Protein AF-A0A372JNB6-F1 (afdb_monomer_lite)

Radius of gyration: 33.89 Å; chains: 1; bounding box: 34×55×111 Å

pLDDT: mean 79.61, std 21.57, range [34.72, 97.69]

InterPro domains:
  IPR026467 Ser/Gly rich, Cys interspersed, C-terminal domain [TIGR04222] (2-100)

Structure (mmCIF, N/CA/C/O backbone):
data_AF-A0A372JNB6-F1
#
_entry.id   AF-A0A372JNB6-F1
#
loop_
_atom_site.group_PDB
_atom_site.id
_atom_site.type_symbol
_atom_site.label_atom_id
_atom_site.label_al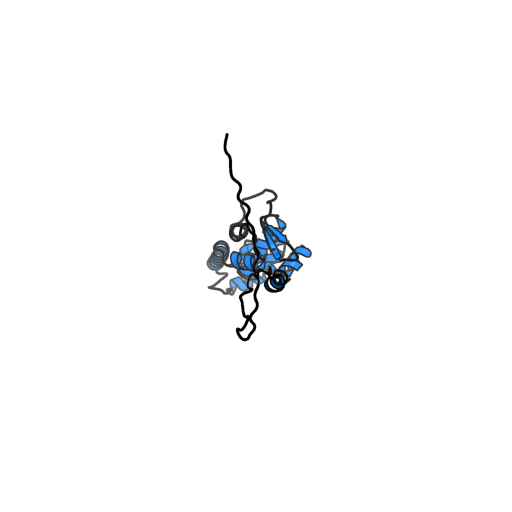t_id
_atom_site.label_comp_id
_atom_site.label_asym_id
_atom_site.label_entity_id
_atom_site.label_seq_id
_atom_site.pdbx_PDB_ins_code
_atom_site.Cartn_x
_atom_site.Cartn_y
_atom_site.Cartn_z
_atom_site.occupancy
_atom_site.B_iso_or_equiv
_atom_site.auth_seq_id
_atom_site.auth_comp_id
_atom_site.auth_asym_id
_atom_site.auth_atom_id
_atom_site.pdbx_PDB_model_num
ATOM 1 N N . MET A 1 1 ? 0.006 -2.451 17.281 1.00 82.31 1 MET A N 1
ATOM 2 C CA . MET A 1 1 ? -0.440 -2.147 15.912 1.00 82.31 1 MET A CA 1
ATOM 3 C C . MET A 1 1 ? 0.676 -2.573 15.013 1.00 82.31 1 MET A C 1
ATOM 5 O O . MET A 1 1 ? 1.814 -2.210 15.292 1.00 82.31 1 MET A O 1
ATOM 9 N N . ASP A 1 2 ? 0.352 -3.366 14.012 1.00 91.81 2 ASP A N 1
ATOM 10 C CA . ASP A 1 2 ? 1.326 -3.737 13.000 1.00 91.81 2 ASP A CA 1
ATOM 11 C C . ASP A 1 2 ? 1.555 -2.585 11.998 1.00 91.81 2 ASP A C 1
ATOM 13 O O . ASP A 1 2 ? 0.939 -1.507 12.055 1.00 91.81 2 ASP A O 1
ATOM 17 N N . LEU A 1 3 ? 2.491 -2.806 11.079 1.00 94.88 3 LEU A N 1
ATOM 18 C CA . LEU A 1 3 ? 2.869 -1.839 10.057 1.00 94.88 3 LEU A CA 1
ATOM 19 C C . LEU A 1 3 ? 1.713 -1.504 9.094 1.00 94.88 3 LEU A C 1
ATOM 21 O O . LEU A 1 3 ? 1.539 -0.344 8.708 1.00 94.88 3 LEU A O 1
ATOM 25 N N . TYR A 1 4 ? 0.920 -2.498 8.697 1.00 96.75 4 TYR A N 1
ATOM 26 C CA . TYR A 1 4 ? -0.137 -2.345 7.699 1.00 96.75 4 TYR A CA 1
ATOM 27 C C . TYR A 1 4 ? -1.400 -1.715 8.295 1.00 96.75 4 TYR A C 1
ATOM 29 O O . TYR A 1 4 ? -2.021 -0.865 7.658 1.00 96.75 4 TYR A O 1
ATOM 37 N N . GLU A 1 5 ? -1.733 -2.014 9.545 1.00 96.44 5 GLU A N 1
ATOM 38 C CA . GLU A 1 5 ? -2.728 -1.309 10.349 1.00 96.44 5 GLU A CA 1
ATOM 39 C C . GLU A 1 5 ? -2.366 0.175 10.490 1.00 96.44 5 GLU A C 1
ATOM 41 O O . GLU A 1 5 ? -3.215 1.052 10.309 1.00 96.44 5 GLU A O 1
ATOM 46 N N . THR A 1 6 ? -1.090 0.471 10.760 1.00 96.50 6 THR A N 1
ATOM 47 C CA . THR A 1 6 ? -0.563 1.844 10.839 1.00 96.50 6 THR A CA 1
ATOM 48 C C . THR A 1 6 ? -0.744 2.572 9.510 1.00 96.50 6 THR A C 1
ATOM 50 O O . THR A 1 6 ? -1.291 3.679 9.464 1.00 96.50 6 THR A O 1
ATOM 53 N N . ALA A 1 7 ? -0.368 1.922 8.409 1.00 96.88 7 ALA A N 1
ATOM 54 C CA . ALA A 1 7 ? -0.540 2.443 7.060 1.00 96.88 7 ALA A CA 1
ATOM 55 C C . ALA A 1 7 ? -2.021 2.714 6.740 1.00 96.88 7 ALA A C 1
ATOM 57 O O . ALA A 1 7 ? -2.373 3.806 6.277 1.00 96.88 7 ALA A O 1
ATOM 58 N N . TYR A 1 8 ? -2.906 1.764 7.048 1.00 97.56 8 TYR A N 1
ATOM 59 C CA . TYR A 1 8 ? -4.340 1.899 6.807 1.00 97.56 8 TYR A CA 1
ATOM 60 C C . TYR A 1 8 ? -4.934 3.056 7.614 1.00 97.56 8 TYR A C 1
ATOM 62 O O . TYR A 1 8 ? -5.723 3.846 7.093 1.00 97.56 8 TYR A O 1
ATOM 70 N N . LEU A 1 9 ? -4.545 3.209 8.878 1.00 96.25 9 LEU A N 1
ATOM 71 C CA . LEU A 1 9 ? -5.056 4.287 9.719 1.00 96.25 9 LEU A CA 1
ATOM 72 C C . LEU A 1 9 ? -4.620 5.674 9.208 1.00 96.25 9 LEU A C 1
ATOM 74 O O . LEU A 1 9 ? -5.379 6.645 9.309 1.00 96.25 9 LEU A O 1
ATOM 78 N N . CYS A 1 10 ? -3.422 5.771 8.630 1.00 96.00 10 CYS A N 1
ATOM 79 C CA . CYS A 1 10 ? -2.858 7.024 8.134 1.00 96.00 10 CYS A CA 1
ATOM 80 C C . CYS A 1 10 ? -3.362 7.430 6.746 1.00 96.00 10 CYS A C 1
ATOM 82 O O . CYS A 1 10 ? -3.602 8.620 6.529 1.00 96.00 10 CYS A O 1
ATOM 84 N N . GLY A 1 11 ? -3.545 6.479 5.828 1.00 94.00 11 GLY A N 1
ATOM 85 C CA . GLY A 1 11 ? -3.910 6.777 4.438 1.00 94.00 11 GLY A CA 1
ATOM 86 C C . GLY A 1 11 ? -4.757 5.710 3.745 1.00 94.00 11 GLY A C 1
ATOM 87 O O . GLY A 1 11 ? -4.835 5.693 2.520 1.00 94.00 11 GLY A O 1
ATOM 88 N N . GLY A 1 12 ? -5.394 4.822 4.507 1.00 96.38 12 GLY A N 1
ATOM 89 C CA . GLY A 1 12 ? -6.306 3.806 3.993 1.00 96.38 12 GLY A CA 1
ATOM 90 C C . GLY A 1 12 ? -5.623 2.743 3.135 1.00 96.38 12 GLY A C 1
ATOM 91 O O . GLY A 1 12 ? -4.425 2.483 3.240 1.00 96.38 12 GLY A O 1
ATOM 92 N N . ARG A 1 13 ? -6.416 2.129 2.255 1.00 97.12 13 ARG A N 1
ATOM 93 C CA . ARG A 1 13 ? -6.004 1.012 1.390 1.00 97.12 13 ARG A CA 1
ATOM 94 C C . ARG A 1 13 ? -4.809 1.356 0.502 1.00 97.12 13 ARG A C 1
ATOM 96 O O . ARG A 1 13 ? -3.882 0.561 0.383 1.00 97.12 13 ARG A O 1
ATOM 103 N N . ASP A 1 14 ? -4.803 2.557 -0.072 1.00 96.75 14 ASP A N 1
ATOM 104 C CA . ASP A 1 14 ? -3.728 3.002 -0.963 1.00 96.75 14 ASP A CA 1
ATOM 105 C C . ASP A 1 14 ? -2.400 3.194 -0.234 1.00 96.75 14 ASP A C 1
ATOM 107 O O . ASP A 1 14 ? -1.339 3.064 -0.850 1.00 96.75 14 ASP A O 1
ATOM 111 N N . ARG A 1 15 ? -2.442 3.503 1.067 1.00 97.12 15 ARG A N 1
ATOM 112 C CA . ARG A 1 15 ? -1.247 3.604 1.904 1.00 97.12 15 ARG A CA 1
ATOM 113 C C . ARG A 1 15 ? -0.705 2.230 2.279 1.00 97.12 15 ARG A C 1
ATOM 115 O O . ARG A 1 15 ? 0.506 2.051 2.246 1.00 97.12 15 ARG A O 1
ATOM 122 N N . VAL A 1 16 ? -1.578 1.261 2.555 1.00 97.69 16 VAL A N 1
ATOM 123 C CA . VAL A 1 16 ? -1.179 -0.144 2.754 1.00 97.69 16 VAL A CA 1
ATOM 124 C C . VAL A 1 16 ? -0.488 -0.686 1.505 1.00 97.69 16 VAL A C 1
ATOM 126 O O . VAL A 1 16 ? 0.625 -1.198 1.593 1.00 97.69 16 VAL A O 1
ATOM 129 N N . ALA A 1 17 ? -1.102 -0.493 0.334 1.00 97.25 17 ALA A N 1
ATOM 130 C CA . ALA A 1 17 ? -0.529 -0.925 -0.938 1.00 97.25 17 ALA A CA 1
ATOM 131 C C . ALA A 1 17 ? 0.828 -0.261 -1.225 1.00 97.25 17 ALA A C 1
ATOM 133 O O . ALA A 1 17 ? 1.753 -0.932 -1.672 1.00 97.25 17 ALA A O 1
ATOM 134 N N . LEU A 1 18 ? 0.968 1.040 -0.935 1.00 96.94 18 LEU A N 1
ATOM 135 C CA . LEU A 1 18 ? 2.243 1.749 -1.062 1.00 96.94 18 LEU A CA 1
ATOM 136 C C . LEU A 1 18 ? 3.336 1.112 -0.194 1.00 96.94 18 LEU A C 1
ATOM 138 O O . LEU A 1 18 ? 4.415 0.820 -0.700 1.00 96.94 18 LEU A O 1
ATOM 142 N N . VAL A 1 19 ? 3.060 0.888 1.094 1.00 96.81 19 VAL A N 1
ATOM 143 C CA . VAL A 1 19 ? 4.033 0.298 2.026 1.00 96.81 19 VAL A CA 1
ATOM 144 C C . VAL A 1 19 ? 4.448 -1.097 1.566 1.00 96.81 19 VAL A C 1
ATOM 146 O O . VAL A 1 19 ? 5.643 -1.378 1.500 1.00 96.81 19 VAL A O 1
ATOM 149 N N . ALA A 1 20 ? 3.485 -1.935 1.178 1.00 96.06 20 ALA A N 1
ATOM 150 C CA . ALA A 1 20 ? 3.755 -3.288 0.698 1.00 96.06 20 ALA A CA 1
ATOM 151 C C . ALA A 1 20 ? 4.633 -3.290 -0.566 1.00 96.06 20 ALA A C 1
ATOM 153 O O . ALA A 1 20 ? 5.586 -4.060 -0.660 1.00 96.06 20 ALA A O 1
ATOM 154 N N . LEU A 1 21 ? 4.367 -2.390 -1.520 1.00 95.31 21 LEU A N 1
ATOM 155 C CA . LEU A 1 21 ? 5.172 -2.253 -2.738 1.00 95.31 21 LEU A CA 1
ATOM 156 C C . LEU A 1 21 ? 6.589 -1.740 -2.452 1.00 95.31 21 LEU A C 1
ATOM 158 O O . LEU A 1 21 ? 7.547 -2.248 -3.029 1.00 95.31 21 LEU A O 1
ATOM 162 N N . VAL A 1 22 ? 6.737 -0.758 -1.559 1.00 94.81 22 VAL A N 1
ATOM 163 C CA . VAL A 1 22 ? 8.052 -0.230 -1.165 1.00 94.81 22 VAL A CA 1
ATOM 164 C C . VAL A 1 22 ? 8.884 -1.310 -0.476 1.00 94.81 22 VAL A C 1
ATOM 166 O O . VAL A 1 22 ? 10.059 -1.465 -0.804 1.00 94.81 22 VAL A O 1
ATOM 169 N N . ARG A 1 23 ? 8.280 -2.099 0.421 1.00 93.12 23 ARG A N 1
ATOM 170 C CA . ARG A 1 23 ? 8.950 -3.240 1.060 1.00 93.12 23 ARG A CA 1
ATOM 171 C C . ARG A 1 23 ? 9.332 -4.314 0.055 1.00 93.12 23 ARG A C 1
ATOM 173 O O . ARG A 1 23 ? 10.490 -4.709 0.010 1.00 93.12 23 ARG A O 1
ATOM 180 N N . ALA A 1 24 ? 8.404 -4.725 -0.808 1.00 92.38 24 ALA A N 1
ATOM 181 C CA . ALA A 1 24 ? 8.681 -5.717 -1.841 1.00 92.38 24 ALA A CA 1
ATOM 182 C C . ALA A 1 24 ? 9.824 -5.280 -2.777 1.00 92.38 24 ALA A C 1
ATOM 184 O O . ALA A 1 24 ? 10.615 -6.121 -3.201 1.00 92.38 24 ALA A O 1
ATOM 185 N N . ALA A 1 25 ? 9.930 -3.983 -3.086 1.00 91.94 25 ALA A N 1
ATOM 186 C CA . ALA A 1 25 ? 11.032 -3.438 -3.876 1.00 91.94 25 ALA A CA 1
ATOM 187 C C . ALA A 1 25 ? 12.355 -3.414 -3.090 1.00 91.94 25 ALA A C 1
ATOM 189 O O . ALA A 1 25 ? 13.386 -3.817 -3.623 1.00 91.94 25 ALA A O 1
ATOM 190 N N . GLY A 1 26 ? 12.330 -2.985 -1.824 1.00 89.94 26 GLY A N 1
ATOM 191 C CA . GLY A 1 26 ? 13.512 -2.961 -0.955 1.00 89.94 26 GLY A CA 1
ATOM 192 C C . GLY A 1 26 ? 14.071 -4.352 -0.640 1.00 89.94 26 GLY A C 1
ATOM 193 O O . GLY A 1 26 ? 15.280 -4.520 -0.534 1.00 89.94 26 GLY A O 1
ATOM 194 N N . GLU A 1 27 ? 13.201 -5.358 -0.554 1.00 89.19 27 GLU A N 1
ATOM 195 C CA . GLU A 1 27 ? 13.552 -6.764 -0.305 1.00 89.19 27 GLU A CA 1
ATOM 196 C C . GLU A 1 27 ? 13.859 -7.533 -1.612 1.00 89.19 27 GLU A C 1
ATOM 198 O O . GLU A 1 27 ? 14.071 -8.745 -1.601 1.00 89.19 27 GLU A O 1
ATOM 203 N N . GLY A 1 28 ? 13.870 -6.843 -2.762 1.00 89.12 28 GLY A N 1
ATOM 204 C CA . GLY A 1 28 ? 14.208 -7.418 -4.068 1.00 89.12 28 GLY A CA 1
ATOM 205 C C . GLY A 1 28 ? 13.169 -8.394 -4.635 1.00 89.12 28 GLY A C 1
ATOM 206 O O . GLY A 1 28 ? 13.424 -9.044 -5.648 1.00 89.12 28 GLY A O 1
ATOM 207 N N . ARG A 1 29 ? 11.982 -8.497 -4.022 1.00 90.00 29 ARG A N 1
ATOM 208 C CA . ARG A 1 29 ? 10.886 -9.360 -4.500 1.00 90.00 29 ARG A CA 1
ATOM 209 C C . ARG A 1 29 ? 10.229 -8.829 -5.768 1.00 90.00 29 ARG A C 1
ATOM 211 O O . ARG A 1 29 ? 9.687 -9.607 -6.550 1.00 90.00 29 ARG A O 1
ATOM 218 N N . ILE A 1 30 ? 10.279 -7.517 -5.980 1.00 92.38 30 ILE A N 1
ATOM 219 C CA . ILE A 1 30 ? 9.888 -6.872 -7.234 1.00 92.38 30 ILE A CA 1
ATOM 220 C C . ILE A 1 30 ? 10.990 -5.929 -7.706 1.00 92.38 30 ILE A C 1
ATOM 222 O O . ILE A 1 30 ? 11.707 -5.335 -6.905 1.00 92.38 30 ILE A O 1
ATOM 226 N N . ALA A 1 31 ? 11.083 -5.749 -9.017 1.00 92.25 31 ALA A N 1
ATOM 227 C CA . ALA A 1 31 ? 11.918 -4.732 -9.638 1.00 92.25 31 ALA A CA 1
ATOM 228 C C . ALA A 1 31 ? 11.032 -3.713 -10.358 1.00 92.25 31 ALA A C 1
ATOM 230 O O . ALA A 1 31 ? 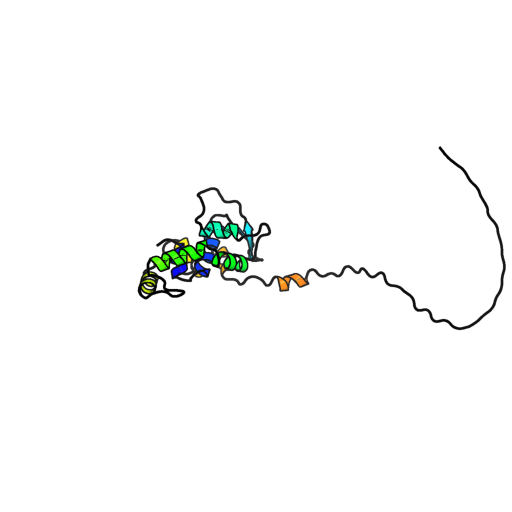10.053 -4.090 -11.003 1.00 92.25 31 ALA A O 1
ATOM 231 N N . ILE A 1 32 ? 11.376 -2.425 -10.264 1.00 93.12 32 ILE A N 1
ATOM 232 C CA . ILE A 1 32 ? 10.633 -1.342 -10.918 1.00 93.12 32 ILE A CA 1
ATOM 233 C C . ILE A 1 32 ? 11.546 -0.636 -11.917 1.00 93.12 32 ILE A C 1
ATOM 235 O O . ILE A 1 32 ? 12.553 -0.033 -11.546 1.00 93.12 32 ILE A O 1
ATOM 239 N N . ALA A 1 33 ? 11.182 -0.692 -13.197 1.00 89.44 33 ALA A N 1
ATOM 240 C CA . ALA A 1 33 ? 11.870 0.027 -14.260 1.00 89.44 33 ALA A CA 1
ATOM 241 C C . ALA A 1 33 ? 11.543 1.534 -14.166 1.00 89.44 33 ALA A C 1
ATOM 243 O O . ALA A 1 33 ? 10.405 1.911 -14.469 1.00 89.44 33 ALA A O 1
ATOM 244 N N . PRO A 1 34 ? 12.504 2.416 -13.818 1.00 83.38 34 PRO A N 1
ATOM 245 C CA . PRO A 1 34 ? 12.199 3.807 -13.465 1.00 83.38 34 PRO A CA 1
ATOM 246 C C . PRO A 1 34 ? 11.569 4.623 -14.594 1.00 83.38 34 PRO A C 1
ATOM 248 O O . PRO A 1 34 ? 10.727 5.463 -14.336 1.00 83.38 34 PRO A O 1
ATOM 251 N N . ALA A 1 35 ? 11.948 4.374 -15.851 1.00 81.88 35 ALA A N 1
ATOM 252 C CA . ALA A 1 35 ? 11.464 5.163 -16.988 1.00 81.88 35 ALA A CA 1
ATOM 253 C C . ALA A 1 35 ? 10.039 4.797 -17.439 1.00 81.88 35 ALA A C 1
ATOM 255 O O . ALA A 1 35 ? 9.385 5.576 -18.121 1.00 81.88 35 ALA A O 1
ATOM 256 N N . ARG A 1 36 ? 9.580 3.580 -17.130 1.00 83.44 36 ARG A N 1
ATOM 257 C CA . ARG A 1 36 ? 8.298 3.040 -17.623 1.00 83.44 36 ARG A CA 1
ATOM 258 C C . ARG A 1 36 ? 7.324 2.693 -16.503 1.00 83.44 36 ARG A C 1
ATOM 260 O O . ARG A 1 36 ? 6.248 2.187 -16.791 1.00 83.44 36 ARG A O 1
ATOM 267 N N . HIS A 1 37 ? 7.753 2.861 -15.252 1.00 89.56 37 HIS A N 1
ATOM 268 C CA . HIS A 1 37 ? 7.064 2.401 -14.043 1.00 89.56 37 HIS A CA 1
ATOM 269 C C . HIS A 1 37 ? 6.607 0.941 -14.142 1.00 89.56 37 HIS A C 1
ATOM 271 O O . HIS A 1 37 ? 5.590 0.542 -13.579 1.00 89.56 37 HIS A O 1
ATOM 277 N N . ARG A 1 38 ? 7.352 0.128 -14.899 1.00 91.25 38 ARG A N 1
ATOM 278 C CA . ARG A 1 38 ? 7.000 -1.269 -15.124 1.00 91.25 38 ARG A CA 1
ATOM 279 C C . ARG A 1 38 ? 7.572 -2.108 -14.002 1.00 91.25 38 ARG A C 1
ATOM 281 O O . ARG A 1 38 ? 8.783 -2.110 -13.795 1.00 91.25 38 ARG A O 1
ATOM 288 N N . VAL A 1 39 ? 6.688 -2.812 -13.318 1.00 92.75 39 VAL A N 1
ATOM 289 C CA . VAL A 1 39 ? 6.999 -3.724 -12.228 1.00 92.75 39 VAL A CA 1
ATOM 290 C C . VAL A 1 39 ? 7.123 -5.137 -12.782 1.00 92.75 39 VAL A C 1
ATOM 292 O O . VAL A 1 39 ? 6.259 -5.586 -13.538 1.00 92.75 39 VAL A O 1
ATOM 295 N N . THR A 1 40 ? 8.186 -5.837 -12.409 1.00 93.19 40 THR A N 1
ATOM 296 C CA . THR A 1 40 ? 8.417 -7.253 -12.723 1.00 93.19 40 THR A CA 1
ATOM 297 C C . THR A 1 40 ? 8.763 -8.021 -11.457 1.00 93.19 40 THR A C 1
ATOM 299 O O . THR A 1 40 ? 9.230 -7.429 -10.482 1.00 93.19 40 THR A O 1
ATOM 302 N N . ALA A 1 41 ? 8.539 -9.337 -11.468 1.00 90.88 41 ALA A N 1
ATOM 303 C CA . ALA A 1 41 ? 8.963 -10.192 -10.368 1.00 90.88 41 ALA A CA 1
ATOM 304 C C . ALA A 1 41 ? 10.492 -10.137 -10.255 1.00 90.88 41 ALA A C 1
ATOM 306 O O . ALA A 1 41 ? 11.198 -10.185 -11.266 1.00 90.88 41 ALA A O 1
ATOM 307 N N . GLY A 1 42 ? 10.986 -9.961 -9.037 1.00 86.00 42 GLY A N 1
ATOM 308 C CA . GLY A 1 42 ? 12.403 -10.055 -8.718 1.00 86.00 42 GLY A CA 1
ATOM 309 C C . GLY A 1 42 ? 12.774 -11.469 -8.280 1.00 86.00 42 GLY A C 1
ATOM 310 O O . GLY A 1 42 ? 11.923 -12.353 -8.177 1.00 86.00 42 GLY A O 1
ATOM 311 N N . SER A 1 43 ? 14.060 -11.683 -8.017 1.00 75.19 43 SER A N 1
ATOM 312 C CA . SER A 1 43 ? 14.530 -12.884 -7.326 1.00 75.19 43 SER A CA 1
ATOM 313 C C . SER A 1 43 ? 14.663 -12.543 -5.843 1.00 75.19 43 SER A C 1
ATOM 315 O O . SER A 1 43 ? 15.537 -11.743 -5.505 1.00 75.19 43 SER A O 1
ATOM 317 N N . PRO A 1 44 ? 13.800 -13.079 -4.960 1.00 67.50 44 PRO A N 1
ATOM 318 C CA . PRO A 1 44 ? 13.893 -12.786 -3.537 1.00 67.50 44 PRO A CA 1
ATOM 319 C C . PRO A 1 44 ? 15.263 -13.229 -3.014 1.00 67.50 44 PRO A C 1
ATOM 321 O O . PRO A 1 44 ? 15.714 -14.332 -3.317 1.00 67.50 44 PRO A O 1
ATOM 324 N N . ALA A 1 45 ? 15.908 -12.399 -2.195 1.00 58.88 45 ALA A N 1
ATOM 325 C CA . ALA A 1 45 ? 17.247 -12.657 -1.654 1.00 58.88 45 ALA A CA 1
ATOM 326 C C . ALA A 1 45 ? 17.308 -13.783 -0.588 1.00 58.88 45 ALA A C 1
ATOM 328 O O . ALA A 1 45 ? 18.304 -13.903 0.115 1.00 58.88 45 ALA A O 1
ATOM 329 N N . SER A 1 46 ? 16.289 -14.651 -0.517 1.00 54.94 46 SER A N 1
ATOM 330 C CA . SER A 1 46 ? 16.013 -15.633 0.546 1.00 54.94 46 SER A CA 1
ATOM 331 C C . SER A 1 46 ? 15.438 -15.026 1.838 1.00 54.94 46 SER A C 1
ATOM 333 O O . SER A 1 46 ? 15.896 -13.988 2.307 1.00 54.94 46 SER A O 1
ATOM 335 N N . GLY A 1 47 ? 14.435 -15.696 2.428 1.00 58.03 47 GLY A N 1
ATOM 336 C CA . GLY A 1 47 ? 13.958 -15.436 3.796 1.00 58.03 47 GLY A CA 1
ATOM 337 C C . GLY A 1 47 ? 12.440 -15.259 3.973 1.00 58.03 47 GLY A C 1
ATOM 338 O O . GLY A 1 47 ? 11.823 -14.519 3.214 1.00 58.03 47 GLY A O 1
ATOM 339 N N . ALA A 1 48 ? 11.925 -15.930 5.022 1.00 59.03 48 ALA A N 1
ATOM 340 C CA . ALA A 1 48 ? 10.604 -15.889 5.682 1.00 59.03 48 ALA A CA 1
ATOM 341 C C . ALA A 1 48 ? 9.332 -15.893 4.806 1.00 59.03 48 ALA A C 1
ATOM 343 O O . ALA A 1 48 ? 9.266 -15.302 3.732 1.00 59.03 48 ALA A O 1
ATOM 344 N N . ALA A 1 49 ? 8.275 -16.555 5.294 1.00 64.50 49 ALA A N 1
ATOM 345 C CA . ALA A 1 49 ? 6.967 -16.483 4.651 1.00 64.50 49 ALA A CA 1
ATOM 346 C C . ALA A 1 49 ? 6.513 -15.010 4.599 1.00 64.50 49 ALA A C 1
ATOM 348 O O . ALA A 1 49 ? 6.519 -14.353 5.645 1.00 64.50 49 ALA A O 1
ATOM 349 N N . PRO A 1 50 ? 6.169 -14.474 3.414 1.00 76.62 50 PRO A N 1
ATOM 350 C CA . PRO A 1 50 ? 5.749 -13.088 3.296 1.00 76.62 50 PRO A CA 1
ATOM 351 C C . PRO A 1 50 ? 4.466 -12.861 4.097 1.00 76.62 50 PRO A C 1
ATOM 353 O O . PRO A 1 50 ? 3.585 -13.724 4.128 1.00 76.62 50 PRO A O 1
ATOM 356 N N . ASP A 1 51 ? 4.354 -11.682 4.709 1.00 88.94 51 ASP A N 1
ATOM 357 C CA . ASP A 1 51 ? 3.091 -11.212 5.278 1.00 88.94 51 ASP A CA 1
ATOM 358 C C . ASP A 1 51 ? 1.966 -11.327 4.223 1.00 88.94 51 ASP A C 1
ATOM 360 O O . ASP A 1 51 ? 2.237 -11.114 3.033 1.00 88.94 51 ASP A O 1
ATOM 364 N N . PRO A 1 52 ? 0.711 -11.645 4.596 1.00 92.50 52 PRO A N 1
ATOM 365 C CA . PRO A 1 52 ? -0.386 -11.786 3.637 1.00 92.50 52 PRO A CA 1
ATOM 366 C C . PRO A 1 52 ? -0.542 -10.602 2.670 1.00 92.50 52 PRO A C 1
ATOM 368 O O . PRO A 1 52 ? -0.886 -10.798 1.501 1.00 92.50 52 PRO A O 1
ATOM 371 N N . VAL A 1 53 ? -0.256 -9.373 3.113 1.00 93.62 53 VAL A N 1
ATOM 372 C CA . VAL A 1 53 ? -0.309 -8.178 2.259 1.00 93.62 53 VAL A CA 1
ATOM 373 C C . VAL A 1 53 ? 0.834 -8.174 1.235 1.00 93.62 53 VAL A C 1
ATOM 375 O O . VAL A 1 53 ? 0.627 -7.804 0.079 1.00 93.62 53 VAL A O 1
ATOM 378 N N . GLU A 1 54 ? 2.029 -8.626 1.613 1.00 92.19 54 GLU A N 1
ATOM 379 C CA . GLU A 1 54 ? 3.175 -8.756 0.702 1.00 92.19 54 GLU A CA 1
ATOM 380 C C . GLU A 1 54 ? 2.979 -9.905 -0.289 1.00 92.19 54 GLU A C 1
ATOM 382 O O . GLU A 1 54 ? 3.280 -9.764 -1.475 1.00 92.19 54 GLU A O 1
ATOM 387 N N . ALA A 1 55 ? 2.396 -11.017 0.161 1.00 91.38 55 ALA A N 1
ATOM 388 C CA . ALA A 1 55 ? 1.988 -12.108 -0.716 1.00 91.38 55 ALA A CA 1
ATOM 389 C C . ALA A 1 55 ? 0.975 -11.624 -1.769 1.00 91.38 55 ALA A C 1
ATOM 391 O O . ALA A 1 55 ? 1.079 -11.983 -2.945 1.00 91.38 55 ALA A O 1
ATOM 392 N N . ALA A 1 56 ? 0.049 -10.736 -1.385 1.00 93.94 56 ALA A N 1
ATOM 393 C CA . ALA A 1 56 ? -0.909 -10.134 -2.309 1.00 93.94 56 ALA A CA 1
ATOM 394 C C . ALA A 1 56 ? -0.248 -9.251 -3.386 1.00 93.94 56 ALA A C 1
ATOM 396 O O . ALA A 1 56 ? -0.791 -9.140 -4.486 1.00 93.94 56 ALA A O 1
ATOM 397 N N . VAL A 1 57 ? 0.925 -8.658 -3.123 1.00 93.94 57 VAL A N 1
ATOM 398 C CA . VAL A 1 57 ? 1.702 -7.934 -4.149 1.00 93.94 57 VAL A CA 1
ATOM 399 C C . VAL A 1 57 ? 2.140 -8.883 -5.257 1.00 93.94 57 VAL A C 1
ATOM 401 O O . VAL A 1 57 ? 1.935 -8.590 -6.435 1.00 93.94 57 VAL A O 1
ATOM 404 N N . LEU A 1 58 ? 2.710 -10.028 -4.880 1.00 92.25 58 LEU A N 1
ATOM 405 C CA . LEU A 1 58 ? 3.184 -11.028 -5.834 1.00 92.25 58 LEU A CA 1
ATOM 406 C C . LEU A 1 58 ? 2.019 -11.689 -6.575 1.00 92.25 58 LEU A C 1
ATOM 408 O O . LEU A 1 58 ? 2.086 -11.847 -7.789 1.00 92.25 58 LEU A O 1
ATOM 412 N N . ALA A 1 59 ? 0.923 -11.994 -5.877 1.00 92.56 59 ALA A N 1
ATOM 413 C CA . ALA A 1 59 ? -0.276 -12.565 -6.490 1.00 92.56 59 ALA A CA 1
ATOM 414 C C . ALA A 1 59 ? -0.959 -11.605 -7.485 1.00 92.56 59 ALA A C 1
ATOM 416 O O . ALA A 1 59 ? -1.535 -12.042 -8.479 1.00 92.56 59 ALA A O 1
ATOM 417 N N . ALA A 1 60 ? -0.893 -10.291 -7.245 1.00 92.88 60 ALA A N 1
ATOM 418 C CA . ALA A 1 60 ? -1.471 -9.285 -8.137 1.00 92.88 60 ALA A CA 1
ATOM 419 C C . ALA A 1 60 ? -0.620 -9.007 -9.392 1.00 92.88 60 ALA A C 1
ATOM 421 O O . ALA A 1 60 ? -1.111 -8.353 -10.327 1.00 92.88 60 ALA A O 1
ATOM 422 N N . LEU A 1 61 ? 0.636 -9.469 -9.409 1.00 92.25 61 LEU A N 1
ATOM 423 C CA . LEU A 1 61 ? 1.606 -9.211 -10.464 1.00 92.25 61 LEU A CA 1
ATOM 424 C C . LEU A 1 61 ? 1.489 -10.255 -11.590 1.00 92.25 61 LEU A C 1
ATOM 426 O O . LEU A 1 61 ? 1.788 -11.428 -11.378 1.00 92.25 61 LEU A O 1
ATOM 430 N N . PRO A 1 62 ? 1.109 -9.856 -12.818 1.00 90.62 62 PRO A N 1
ATOM 431 C CA . PRO A 1 62 ? 1.130 -10.760 -13.963 1.00 90.62 62 PRO A CA 1
ATOM 432 C C . PRO A 1 62 ? 2.553 -11.234 -14.271 1.00 90.62 62 PRO A C 1
ATOM 434 O O . PRO A 1 62 ? 3.509 -10.479 -14.089 1.00 90.62 62 PRO A O 1
ATOM 437 N N . ALA A 1 63 ? 2.696 -12.421 -14.870 1.00 85.44 63 ALA A N 1
ATOM 438 C CA . ALA A 1 63 ? 3.992 -12.917 -15.351 1.00 85.44 63 ALA A CA 1
ATOM 439 C C . ALA A 1 63 ? 4.669 -11.943 -16.339 1.00 85.44 63 ALA A C 1
ATOM 441 O O . ALA A 1 63 ? 5.889 -11.808 -16.373 1.00 85.44 63 ALA A O 1
ATOM 442 N N . THR A 1 64 ? 3.871 -11.195 -17.107 1.00 87.81 64 THR A N 1
ATOM 443 C CA . THR A 1 64 ? 4.336 -10.144 -18.022 1.00 87.81 64 THR A CA 1
ATOM 444 C C . THR A 1 64 ? 4.683 -8.826 -17.325 1.00 87.81 64 THR A C 1
ATOM 446 O O . THR A 1 64 ? 5.001 -7.853 -18.006 1.00 87.81 64 THR A O 1
ATOM 449 N N . GLY A 1 65 ? 4.586 -8.731 -16.002 1.00 90.81 65 GLY A N 1
ATOM 450 C CA . GLY A 1 65 ? 4.672 -7.477 -15.259 1.00 90.81 65 GLY A CA 1
ATOM 451 C C . GLY A 1 65 ? 3.433 -6.584 -15.405 1.00 90.81 65 GLY A C 1
ATOM 452 O O . GLY A 1 65 ? 2.521 -6.875 -16.181 1.00 90.81 65 GLY A O 1
ATOM 453 N N . ALA A 1 66 ? 3.413 -5.482 -14.655 1.00 91.94 66 ALA A N 1
ATOM 454 C CA . ALA A 1 66 ? 2.327 -4.496 -14.644 1.00 91.94 66 ALA A CA 1
ATOM 455 C C . ALA A 1 66 ? 2.862 -3.067 -14.473 1.00 91.94 66 ALA A C 1
ATOM 457 O O . ALA A 1 66 ? 4.006 -2.872 -14.063 1.00 91.94 66 ALA A O 1
ATOM 458 N N . LEU A 1 67 ? 2.034 -2.065 -14.773 1.00 93.94 67 LEU A N 1
ATOM 459 C CA . LEU A 1 67 ? 2.315 -0.682 -14.381 1.00 93.94 67 LEU A CA 1
ATOM 460 C C . LEU A 1 67 ? 2.199 -0.517 -12.863 1.00 93.94 67 LEU A C 1
ATOM 462 O O . LEU A 1 67 ? 1.348 -1.145 -12.231 1.00 93.94 67 LEU A O 1
ATOM 466 N N . LEU A 1 68 ? 3.028 0.352 -12.284 1.00 93.25 68 LEU A N 1
ATOM 467 C CA . LEU A 1 68 ? 3.084 0.573 -10.841 1.00 93.25 68 LEU A CA 1
ATOM 468 C C . LEU A 1 68 ? 1.741 1.037 -10.269 1.00 93.25 68 LEU A C 1
ATOM 470 O O . LEU A 1 68 ? 1.258 0.451 -9.299 1.00 93.25 68 LEU A O 1
ATOM 474 N N . GLY A 1 69 ? 1.105 2.043 -10.871 1.00 92.75 69 GLY A N 1
ATOM 475 C CA . GLY A 1 69 ? -0.195 2.526 -10.412 1.00 92.75 69 GLY A CA 1
ATOM 476 C C . GLY A 1 69 ? -1.308 1.492 -10.585 1.00 92.75 69 GLY A C 1
ATOM 477 O O . GLY A 1 69 ? -2.199 1.393 -9.739 1.00 92.75 69 GLY A O 1
ATOM 478 N N . GLU A 1 70 ? -1.258 0.675 -11.639 1.00 93.81 70 GLU A N 1
ATOM 479 C CA . GLU A 1 70 ? -2.193 -0.440 -11.815 1.00 93.81 70 GLU A CA 1
ATOM 480 C C . GLU A 1 70 ? -2.021 -1.501 -10.725 1.00 93.81 70 GLU A C 1
ATOM 482 O O . GLU A 1 70 ? -3.000 -1.885 -10.080 1.00 93.81 70 GLU A O 1
ATOM 487 N N . LEU A 1 71 ? -0.785 -1.938 -10.488 1.00 94.75 71 LEU A N 1
ATOM 488 C CA . LEU A 1 71 ? -0.466 -2.915 -9.457 1.00 94.75 71 LEU A CA 1
ATOM 489 C C . LEU A 1 71 ? -0.875 -2.401 -8.073 1.00 94.75 71 LEU A C 1
ATOM 491 O O . LEU A 1 71 ? -1.539 -3.121 -7.330 1.00 94.75 71 LEU A O 1
ATOM 495 N N . ARG A 1 72 ? -0.586 -1.131 -7.760 1.00 95.94 72 ARG A N 1
ATOM 496 C CA . ARG A 1 72 ? -1.011 -0.475 -6.512 1.00 95.94 72 ARG A CA 1
ATOM 497 C C . ARG A 1 72 ? -2.522 -0.561 -6.311 1.00 95.94 72 ARG A C 1
ATOM 499 O O . ARG A 1 72 ? -2.966 -0.947 -5.232 1.00 95.94 72 ARG A O 1
ATOM 506 N N . ARG A 1 73 ? -3.319 -0.274 -7.348 1.00 96.00 73 ARG A N 1
ATOM 507 C CA . ARG A 1 73 ? -4.789 -0.382 -7.281 1.00 96.00 73 ARG A CA 1
ATOM 508 C C . ARG A 1 73 ? -5.269 -1.819 -7.080 1.00 96.00 73 ARG A C 1
ATOM 510 O O . ARG A 1 73 ? -6.255 -2.020 -6.376 1.00 96.00 73 ARG A O 1
ATOM 517 N N . ARG A 1 74 ? -4.612 -2.806 -7.698 1.00 96.56 74 ARG A N 1
ATOM 518 C CA . ARG A 1 74 ? -4.944 -4.230 -7.511 1.00 96.56 74 ARG A CA 1
ATOM 519 C C . ARG A 1 74 ? -4.667 -4.668 -6.073 1.00 96.56 74 ARG A C 1
ATOM 521 O O . ARG A 1 74 ? -5.556 -5.219 -5.434 1.00 96.56 74 ARG A O 1
ATOM 528 N N . VAL A 1 75 ? -3.493 -4.331 -5.539 1.00 97.06 75 VAL A N 1
ATOM 529 C CA . VAL A 1 75 ? -3.112 -4.639 -4.150 1.00 97.06 75 VAL A CA 1
ATOM 530 C C . VAL A 1 75 ? -4.048 -3.955 -3.154 1.00 97.06 75 VAL A C 1
ATOM 532 O O . VAL A 1 75 ? -4.524 -4.602 -2.232 1.00 97.06 75 VAL A O 1
ATOM 535 N N . ALA A 1 76 ? -4.400 -2.684 -3.365 1.00 97.19 76 ALA A N 1
ATOM 536 C CA . ALA A 1 76 ? -5.329 -1.953 -2.496 1.00 97.19 76 ALA A CA 1
ATOM 537 C C . ALA A 1 76 ? -6.740 -2.579 -2.421 1.00 97.19 76 ALA A C 1
ATOM 539 O O . ALA A 1 76 ? -7.504 -2.276 -1.502 1.00 97.19 76 ALA A O 1
ATOM 540 N N . ARG A 1 77 ? -7.106 -3.427 -3.391 1.00 97.31 77 ARG A N 1
ATOM 541 C CA . ARG A 1 77 ? -8.393 -4.136 -3.464 1.00 97.31 77 ARG A CA 1
ATOM 542 C C . ARG A 1 77 ? -8.304 -5.601 -3.029 1.00 97.31 77 ARG A C 1
ATOM 544 O O . ARG A 1 77 ? -9.310 -6.292 -3.137 1.00 97.31 77 ARG A O 1
ATOM 551 N N . SER A 1 78 ? -7.145 -6.068 -2.571 1.00 97.69 78 SER A N 1
ATOM 552 C CA . SER A 1 78 ? -6.968 -7.458 -2.153 1.00 97.69 78 SER A CA 1
ATOM 553 C C . SER A 1 78 ? -7.686 -7.764 -0.837 1.00 97.69 78 SER A C 1
ATOM 555 O O . SER A 1 78 ? -7.898 -6.878 0.001 1.00 97.69 78 SER A O 1
ATOM 557 N N . ASP A 1 79 ? -8.006 -9.042 -0.635 1.00 97.62 79 ASP A N 1
ATOM 558 C CA . ASP A 1 79 ? -8.615 -9.523 0.607 1.00 97.62 79 ASP A CA 1
ATOM 559 C C . ASP A 1 79 ? -7.692 -9.308 1.811 1.00 97.62 79 ASP A C 1
ATOM 561 O O . ASP A 1 79 ? -8.158 -8.890 2.865 1.00 97.62 79 ASP A O 1
ATOM 565 N N . ALA A 1 80 ? -6.371 -9.431 1.635 1.00 97.19 80 ALA A N 1
ATOM 566 C CA . ALA A 1 80 ? -5.400 -9.131 2.689 1.00 97.19 80 ALA A CA 1
ATOM 567 C C . ALA A 1 80 ? -5.523 -7.681 3.203 1.00 97.19 80 ALA A C 1
ATOM 569 O O . ALA A 1 80 ? -5.491 -7.429 4.406 1.00 97.19 80 ALA A O 1
ATOM 570 N N . VAL A 1 81 ? -5.742 -6.702 2.315 1.00 97.62 81 VAL A N 1
ATOM 571 C CA . VAL A 1 81 ? -5.982 -5.305 2.727 1.00 97.62 81 VAL A CA 1
ATOM 572 C C . VAL A 1 81 ? -7.373 -5.134 3.350 1.00 97.62 81 VAL A C 1
ATOM 574 O O . VAL A 1 81 ? -7.565 -4.302 4.246 1.00 97.62 81 VAL A O 1
ATOM 577 N N . ALA A 1 82 ? -8.363 -5.910 2.903 1.00 97.06 82 ALA A N 1
ATOM 578 C CA . ALA A 1 82 ? -9.669 -5.948 3.552 1.00 97.06 82 ALA A CA 1
ATOM 579 C C . ALA A 1 82 ? -9.566 -6.494 4.988 1.00 97.06 82 ALA A C 1
ATOM 581 O O . ALA A 1 82 ? -10.235 -5.961 5.875 1.00 97.06 82 ALA A O 1
ATOM 582 N N . ASP A 1 83 ? -8.687 -7.460 5.240 1.00 97.19 83 ASP A N 1
ATOM 583 C CA . ASP A 1 83 ? -8.444 -8.048 6.560 1.00 97.19 83 ASP A CA 1
ATOM 584 C C . ASP A 1 83 ? -7.817 -7.063 7.530 1.00 97.19 83 ASP A C 1
ATOM 586 O O . ASP A 1 83 ? -8.309 -6.923 8.649 1.00 97.19 83 ASP A O 1
ATOM 590 N N . VAL A 1 84 ? -6.852 -6.267 7.067 1.00 97.19 84 VAL A N 1
ATOM 591 C CA . VAL A 1 84 ? -6.311 -5.141 7.846 1.00 97.19 84 VAL A CA 1
ATOM 592 C C . VAL A 1 84 ? -7.432 -4.179 8.264 1.00 97.19 84 VAL A C 1
ATOM 594 O O . VAL A 1 84 ? -7.520 -3.769 9.424 1.00 97.19 84 VAL A O 1
ATOM 597 N N . ARG A 1 85 ? -8.362 -3.849 7.350 1.00 96.94 85 ARG A N 1
ATOM 598 C CA . ARG A 1 85 ? -9.533 -3.018 7.693 1.00 96.94 85 ARG A CA 1
ATOM 599 C C . ARG A 1 85 ? -10.406 -3.690 8.751 1.00 96.94 85 ARG A C 1
ATOM 601 O O . ARG A 1 85 ? -10.881 -3.008 9.660 1.00 96.94 85 ARG A O 1
ATOM 608 N N . ARG A 1 86 ? -10.673 -4.993 8.605 1.00 96.94 86 ARG A N 1
ATOM 609 C CA . ARG A 1 86 ? -11.502 -5.764 9.544 1.00 96.94 86 ARG A CA 1
ATOM 610 C C . ARG A 1 86 ? -10.874 -5.785 10.937 1.00 96.94 86 ARG A C 1
ATOM 612 O O . ARG A 1 86 ? -11.590 -5.515 11.897 1.00 96.94 86 ARG A O 1
ATOM 619 N N . GLY A 1 87 ? -9.561 -5.993 11.039 1.00 96.25 87 GLY A N 1
ATOM 620 C CA . GLY A 1 87 ? -8.814 -5.931 12.299 1.00 96.25 87 GLY A CA 1
ATOM 621 C C . GLY A 1 87 ? -8.954 -4.575 12.993 1.00 96.25 87 GLY A C 1
ATOM 622 O O . GLY A 1 87 ? -9.374 -4.500 14.147 1.00 96.25 87 GLY A O 1
ATOM 623 N N . LEU A 1 88 ? -8.739 -3.479 12.262 1.00 96.81 88 LEU A N 1
ATOM 624 C CA . LEU A 1 88 ? -8.907 -2.125 12.803 1.00 96.81 88 LEU A CA 1
ATOM 625 C C . LEU A 1 88 ? -10.351 -1.803 13.225 1.00 96.81 88 LEU A C 1
ATOM 627 O O . LEU A 1 88 ? -10.569 -1.080 14.201 1.00 96.81 88 LEU A O 1
ATOM 631 N N . ALA A 1 89 ? -11.345 -2.311 12.493 1.00 97.06 89 ALA A N 1
ATOM 632 C CA . ALA A 1 89 ? -12.751 -2.160 12.858 1.00 97.06 89 ALA A CA 1
ATOM 633 C C . ALA A 1 89 ? -13.086 -2.945 14.137 1.00 97.06 89 ALA A C 1
ATOM 635 O O . ALA A 1 89 ? -13.728 -2.396 15.030 1.00 97.06 89 ALA A O 1
ATOM 636 N N . ALA A 1 90 ? -12.584 -4.177 14.270 1.00 96.50 90 ALA A N 1
ATOM 637 C CA . ALA A 1 90 ? -12.739 -4.989 15.479 1.00 96.50 90 ALA A CA 1
ATOM 638 C C . ALA A 1 90 ? -12.101 -4.328 16.717 1.00 96.50 90 ALA A C 1
ATOM 640 O O . ALA A 1 90 ? -12.612 -4.452 17.825 1.00 96.50 90 ALA A O 1
ATOM 641 N N . GLN A 1 91 ? -11.034 -3.548 16.527 1.00 95.69 91 GLN A N 1
ATOM 642 C CA . GLN A 1 91 ? -10.394 -2.749 17.581 1.00 95.69 91 GLN A CA 1
ATOM 643 C C . GLN A 1 91 ? -11.125 -1.425 17.896 1.00 95.69 91 GLN A C 1
ATOM 645 O O . GLN A 1 91 ? -10.669 -0.641 18.736 1.00 95.69 91 GLN A O 1
ATOM 650 N N . GLY A 1 92 ? -12.226 -1.117 17.203 1.00 97.25 92 GLY A N 1
ATOM 651 C CA . GLY A 1 92 ? -12.973 0.135 17.361 1.00 97.25 92 GLY A CA 1
ATOM 652 C C . GLY A 1 92 ? -12.241 1.375 16.834 1.00 97.25 92 GLY A C 1
ATOM 653 O O . GLY A 1 92 ? -12.584 2.505 17.197 1.00 97.25 92 GLY A O 1
ATOM 654 N N . LEU A 1 93 ? -11.214 1.200 15.995 1.00 97.19 93 LEU A N 1
ATOM 655 C CA . LEU A 1 93 ? -10.457 2.302 15.387 1.00 97.19 93 LEU A CA 1
ATOM 656 C C . LEU A 1 93 ? -11.105 2.798 14.089 1.00 97.19 93 LEU A C 1
ATOM 658 O O . LEU A 1 93 ? -10.933 3.963 13.712 1.00 97.19 93 LEU A O 1
ATOM 662 N N . LEU A 1 94 ? -11.894 1.942 13.439 1.00 97.06 94 LEU A N 1
ATOM 663 C CA . LEU A 1 94 ? -12.669 2.261 12.245 1.00 97.06 94 LEU A CA 1
ATOM 664 C C . LEU A 1 94 ? -14.151 1.948 12.444 1.00 97.06 94 LEU A C 1
ATOM 666 O O . LEU A 1 94 ? -14.508 0.983 13.112 1.00 97.06 94 LEU A O 1
ATOM 670 N N . LEU A 1 95 ? -15.001 2.747 11.802 1.00 94.94 95 LEU A N 1
ATOM 671 C CA . LEU A 1 95 ? -16.420 2.465 11.621 1.00 94.94 95 LEU A CA 1
ATOM 672 C C . LEU A 1 95 ? -16.773 2.714 10.152 1.00 94.94 95 LEU A C 1
ATOM 674 O O . LEU A 1 95 ? -16.657 3.834 9.646 1.00 94.94 95 LEU A O 1
ATOM 678 N N . GLY A 1 96 ? -17.142 1.646 9.443 1.00 88.38 96 GLY A N 1
ATOM 679 C CA . GLY A 1 96 ? -17.301 1.683 7.990 1.00 88.38 96 GLY A CA 1
ATOM 680 C C . GLY A 1 96 ? -15.990 2.061 7.289 1.00 88.38 96 GLY A C 1
ATOM 681 O O . GLY A 1 96 ? -14.990 1.352 7.398 1.00 88.38 96 GLY A O 1
ATOM 682 N N . GLY A 1 97 ? -16.001 3.175 6.552 1.00 85.81 97 GLY A N 1
ATOM 683 C CA . GLY A 1 97 ? -14.826 3.730 5.868 1.00 85.81 97 GLY A CA 1
ATOM 684 C C . GLY A 1 97 ? -14.078 4.815 6.651 1.00 85.81 97 GLY A C 1
ATOM 685 O O . GLY A 1 97 ? -13.078 5.330 6.157 1.00 85.81 97 GLY A O 1
ATOM 686 N N . PHE A 1 98 ? -14.544 5.179 7.849 1.00 91.94 98 PHE A N 1
ATOM 687 C CA . PHE A 1 98 ? -14.075 6.363 8.567 1.00 91.94 98 PHE A CA 1
ATOM 688 C C . PHE A 1 98 ? -13.371 6.013 9.879 1.00 91.94 98 PHE A C 1
ATOM 690 O O . PHE A 1 98 ? -13.675 5.018 10.537 1.00 91.94 98 PHE A O 1
ATOM 697 N N . ARG A 1 99 ? -12.432 6.874 10.287 1.00 96.38 99 ARG A N 1
ATOM 698 C CA . ARG A 1 99 ? -11.759 6.791 11.591 1.00 96.38 99 ARG A CA 1
ATOM 699 C C . ARG A 1 99 ? -12.698 7.226 12.710 1.00 96.38 99 ARG A C 1
ATOM 701 O O . ARG A 1 99 ? -13.244 8.330 12.655 1.00 96.38 99 ARG A O 1
ATOM 708 N N . THR A 1 100 ? -12.807 6.415 13.758 1.00 97.50 100 THR A N 1
ATOM 709 C CA . THR A 1 100 ? -13.511 6.786 14.998 1.00 97.50 100 THR A CA 1
ATOM 710 C C . THR A 1 100 ? -12.728 7.868 15.762 1.00 97.50 100 THR A C 1
ATOM 712 O O . THR A 1 100 ? -11.565 8.129 15.431 1.00 97.50 100 THR A O 1
ATOM 715 N N . PRO A 1 101 ? -13.295 8.514 16.803 1.00 97.44 101 PRO A N 1
ATOM 716 C CA . PRO A 1 101 ? -12.521 9.402 17.676 1.00 97.44 101 PRO A CA 1
ATOM 717 C C . PRO A 1 101 ? -11.271 8.721 18.254 1.00 97.44 101 PRO A C 1
ATOM 719 O O . PRO A 1 101 ? -10.183 9.296 18.216 1.00 97.44 101 PRO A O 1
ATOM 722 N N . ARG A 1 102 ? -11.402 7.456 18.683 1.00 96.94 102 ARG A N 1
ATOM 723 C CA . ARG A 1 102 ? -10.283 6.621 19.146 1.00 96.94 102 ARG A CA 1
ATOM 724 C C . ARG A 1 102 ? -9.253 6.402 18.038 1.00 96.94 102 ARG A C 1
ATOM 726 O O . ARG A 1 102 ? -8.067 6.574 18.285 1.00 96.94 102 ARG A O 1
ATOM 733 N N . GLY A 1 103 ? -9.691 6.102 16.814 1.00 96.00 103 GLY A N 1
ATOM 734 C CA . GLY A 1 103 ? -8.810 5.973 15.650 1.00 96.00 103 GLY A CA 1
ATOM 735 C C . GLY A 1 103 ? -8.070 7.266 15.294 1.00 96.00 103 GLY A C 1
ATOM 736 O O . GLY A 1 103 ? -6.891 7.231 14.952 1.00 96.00 103 GLY A O 1
ATOM 737 N N . ARG A 1 104 ? -8.724 8.429 15.409 1.00 96.38 104 ARG A N 1
ATOM 738 C CA . ARG A 1 104 ? -8.082 9.737 15.183 1.00 96.38 104 ARG A CA 1
ATOM 739 C C . ARG A 1 104 ? -7.024 10.043 16.233 1.00 96.38 104 ARG A C 1
ATOM 741 O O . ARG A 1 104 ? -5.924 10.435 15.857 1.00 96.38 104 ARG A O 1
ATOM 748 N N . ARG A 1 105 ? -7.344 9.823 17.512 1.00 96.44 105 ARG A N 1
ATOM 749 C CA . ARG A 1 105 ? -6.381 9.957 18.608 1.00 96.44 105 ARG A CA 1
ATOM 750 C C . ARG A 1 105 ? -5.205 9.008 18.400 1.00 96.44 105 ARG A C 1
ATOM 752 O O . ARG A 1 105 ? -4.067 9.452 18.399 1.00 96.44 105 ARG A O 1
ATOM 759 N N . ARG A 1 106 ? -5.490 7.736 18.111 1.00 95.62 106 ARG A N 1
ATOM 760 C CA . ARG A 1 106 ? -4.454 6.733 17.873 1.00 95.62 106 ARG A CA 1
ATOM 761 C C . ARG A 1 106 ? -3.527 7.133 16.731 1.00 95.62 106 ARG A C 1
ATOM 763 O O . ARG A 1 106 ? -2.325 6.997 16.874 1.00 95.62 106 ARG A O 1
ATOM 770 N N . ARG A 1 107 ? -4.070 7.671 15.633 1.00 94.31 107 ARG A N 1
ATOM 771 C CA . ARG A 1 107 ? -3.272 8.209 14.522 1.00 94.31 107 ARG A CA 1
ATOM 772 C C . ARG A 1 107 ? -2.369 9.364 14.955 1.00 94.31 107 ARG A C 1
ATOM 774 O O . ARG A 1 107 ? -1.252 9.450 14.472 1.00 94.31 107 ARG A O 1
ATOM 781 N N . ALA A 1 108 ? -2.869 10.269 15.794 1.00 93.12 108 ALA A N 1
ATOM 782 C CA . ALA A 1 108 ? -2.104 11.426 16.259 1.00 93.12 108 ALA A CA 1
ATOM 783 C C . ALA A 1 108 ? -0.930 11.034 17.174 1.00 93.12 108 ALA A C 1
ATOM 785 O O . ALA A 1 108 ? 0.037 11.775 17.262 1.00 93.12 108 ALA A O 1
ATOM 786 N N . GLU A 1 109 ? -1.012 9.871 17.820 1.00 93.88 109 GLU A N 1
ATOM 787 C CA . GLU A 1 109 ? 0.039 9.308 18.677 1.00 93.88 109 GLU A CA 1
ATOM 788 C C . GLU A 1 109 ? 1.090 8.496 17.894 1.00 93.88 109 GLU A C 1
ATOM 790 O O . GLU A 1 109 ? 2.034 7.991 18.497 1.00 93.88 109 GLU A O 1
ATOM 795 N N . LEU A 1 110 ? 0.924 8.310 16.577 1.00 92.06 110 LEU A N 1
ATOM 796 C CA . LEU A 1 110 ? 1.871 7.537 15.772 1.00 92.06 110 LEU A CA 1
ATOM 797 C C . LEU A 1 110 ? 3.147 8.337 15.516 1.00 92.06 110 LEU A C 1
ATOM 799 O O . LEU A 1 110 ? 3.109 9.391 14.879 1.00 92.06 110 LEU A O 1
ATOM 803 N N . ASP A 1 111 ? 4.273 7.775 15.939 1.00 88.31 111 ASP A N 1
ATOM 804 C CA . ASP A 1 111 ? 5.601 8.233 15.553 1.00 88.31 111 ASP A CA 1
ATOM 805 C C . ASP A 1 111 ? 6.024 7.522 14.254 1.00 88.31 111 ASP A C 1
ATOM 807 O O . ASP A 1 111 ? 5.914 6.294 14.167 1.00 88.31 111 ASP A O 1
ATOM 811 N N . PRO A 1 112 ? 6.470 8.255 13.219 1.00 79.69 112 PRO A N 1
ATOM 812 C CA . PRO A 1 112 ? 7.001 7.656 12.001 1.00 79.69 112 PRO A CA 1
ATOM 813 C C . PRO A 1 112 ? 8.247 6.774 12.212 1.00 79.69 112 PRO A C 1
ATOM 815 O O . PRO A 1 112 ? 8.500 5.952 11.341 1.00 79.69 112 PRO A O 1
ATOM 818 N N . GLY A 1 113 ? 9.004 6.896 13.309 1.00 85.62 113 GLY A N 1
ATOM 819 C CA . GLY A 1 113 ? 9.986 5.889 13.738 1.00 85.62 113 GLY A CA 1
ATOM 820 C C . GLY A 1 113 ? 10.937 5.354 12.647 1.00 85.62 113 GLY A C 1
ATOM 821 O O . GLY A 1 113 ? 11.693 6.096 12.005 1.00 85.62 113 GLY A O 1
ATOM 822 N N . THR A 1 114 ? 10.931 4.030 12.462 1.00 86.62 114 THR A N 1
ATOM 823 C CA . THR A 1 114 ? 11.820 3.294 11.544 1.00 86.62 114 THR A CA 1
ATOM 824 C C . THR A 1 114 ? 11.481 3.524 10.061 1.00 86.62 114 THR A C 1
ATOM 826 O O . THR A 1 114 ? 10.366 3.917 9.728 1.00 86.62 114 THR A O 1
ATOM 829 N N . PRO A 1 115 ? 12.398 3.254 9.103 1.00 86.31 115 PRO A N 1
ATOM 830 C CA . PRO A 1 115 ? 12.130 3.465 7.676 1.00 86.31 115 PRO A CA 1
ATOM 831 C C . PRO A 1 115 ? 10.797 2.910 7.125 1.00 86.31 115 PRO A C 1
ATOM 833 O O . PRO A 1 115 ? 10.124 3.667 6.422 1.00 86.31 115 PRO A O 1
ATOM 836 N N . PRO A 1 116 ? 10.361 1.664 7.410 1.00 85.81 116 PRO A N 1
ATOM 837 C CA . PRO A 1 116 ? 9.060 1.184 6.934 1.00 85.81 116 PRO A CA 1
ATOM 838 C C . PRO A 1 116 ? 7.881 1.919 7.594 1.00 85.81 116 PRO A C 1
ATOM 840 O O . PRO A 1 116 ? 6.894 2.232 6.923 1.00 85.81 116 PRO A O 1
ATOM 843 N N . GLU A 1 117 ? 7.993 2.257 8.879 1.00 91.88 117 GLU A N 1
ATOM 844 C CA . GLU A 1 117 ? 6.974 3.007 9.624 1.00 91.88 117 GLU A CA 1
ATOM 845 C C . GLU A 1 117 ? 6.832 4.441 9.098 1.00 91.88 117 GLU A C 1
ATOM 847 O O . GLU A 1 117 ? 5.710 4.939 8.964 1.00 91.88 117 GLU A O 1
ATOM 852 N N . ARG A 1 118 ? 7.931 5.074 8.662 1.00 93.38 118 ARG A N 1
ATOM 853 C CA . ARG A 1 118 ? 7.879 6.402 8.035 1.00 93.38 118 ARG A CA 1
ATOM 854 C C . ARG A 1 118 ? 7.012 6.392 6.788 1.00 93.38 118 ARG A C 1
ATOM 856 O O . ARG A 1 118 ? 6.231 7.320 6.586 1.00 93.38 118 ARG A O 1
ATOM 863 N N . VAL A 1 119 ? 7.110 5.351 5.959 1.00 95.62 119 VAL A N 1
ATOM 864 C CA . VAL A 1 119 ? 6.254 5.204 4.770 1.00 95.62 119 VAL A CA 1
ATOM 865 C C . VAL A 1 119 ? 4.799 4.997 5.186 1.00 95.62 119 VAL A C 1
ATOM 867 O O . VAL A 1 119 ? 3.906 5.605 4.599 1.00 95.62 119 VAL A O 1
ATOM 870 N N . ALA A 1 120 ? 4.535 4.205 6.227 1.00 95.56 120 ALA A N 1
ATOM 871 C CA . ALA A 1 120 ? 3.179 4.0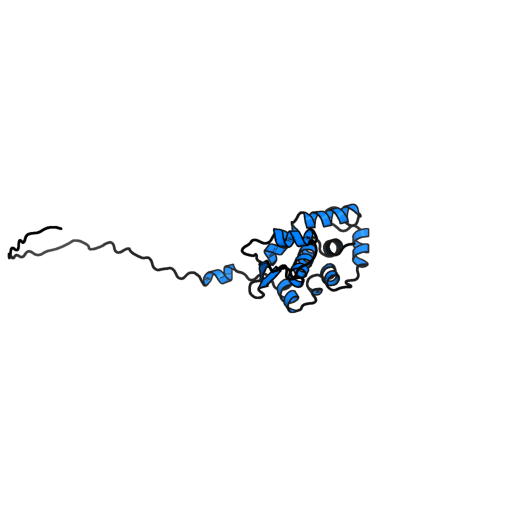04 6.733 1.00 95.56 120 ALA A CA 1
ATOM 872 C C . ALA A 1 120 ? 2.539 5.320 7.210 1.00 95.56 120 ALA A C 1
ATOM 874 O O . ALA A 1 120 ? 1.414 5.642 6.811 1.00 95.56 120 ALA A O 1
ATOM 875 N N . VAL A 1 121 ? 3.272 6.124 7.983 1.00 95.69 121 VAL A N 1
ATOM 876 C CA . VAL A 1 121 ? 2.779 7.377 8.575 1.00 95.69 121 VAL A CA 1
ATOM 877 C C . VAL A 1 121 ? 2.749 8.526 7.562 1.00 95.69 121 VAL A C 1
ATOM 879 O O . VAL A 1 121 ? 1.706 9.158 7.368 1.00 95.69 121 VAL A O 1
ATOM 882 N N . LEU A 1 122 ? 3.846 8.767 6.845 1.00 94.69 122 LEU A N 1
ATOM 883 C CA . LEU A 1 122 ? 4.016 9.933 5.966 1.00 94.69 122 LEU A CA 1
ATOM 884 C C . LEU A 1 122 ? 3.609 9.653 4.515 1.00 94.69 122 LEU A C 1
ATOM 886 O O . LEU A 1 122 ? 3.079 10.534 3.841 1.00 94.69 122 LEU A O 1
ATOM 890 N N . GLY A 1 123 ? 3.753 8.413 4.048 1.00 94.25 123 GLY A N 1
ATOM 891 C CA . GLY A 1 123 ? 3.453 8.006 2.676 1.00 94.25 123 GLY A CA 1
ATOM 892 C C . GLY A 1 123 ? 4.686 8.069 1.800 1.00 94.25 123 GLY A C 1
ATOM 893 O O . GLY A 1 123 ? 5.776 7.714 2.235 1.00 94.25 123 GLY A O 1
ATOM 894 N N . GLU A 1 124 ? 4.515 8.544 0.570 1.00 93.75 124 GLU A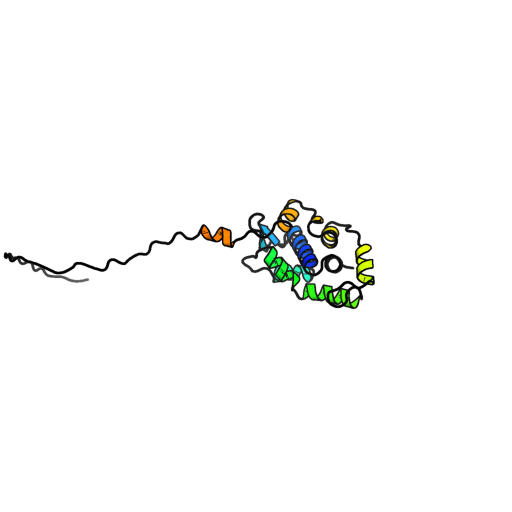 N 1
ATOM 895 C CA . GLU A 1 124 ? 5.611 8.709 -0.390 1.00 93.75 124 GLU A CA 1
ATOM 896 C C . GLU A 1 124 ? 6.768 9.568 0.163 1.00 93.75 124 GLU A C 1
ATOM 898 O O . GLU A 1 124 ? 7.916 9.149 0.010 1.00 93.75 124 GLU A O 1
ATOM 903 N N . PRO A 1 125 ? 6.533 10.670 0.915 1.00 93.88 125 PRO A N 1
ATOM 904 C CA . PRO A 1 125 ? 7.618 11.418 1.559 1.00 93.88 125 PRO A CA 1
ATOM 905 C C . PRO A 1 125 ? 8.438 10.606 2.574 1.00 93.88 125 PRO A C 1
ATOM 907 O O . PRO A 1 125 ? 9.584 10.948 2.849 1.00 93.88 125 PRO A O 1
ATOM 910 N N . GLY A 1 126 ? 7.868 9.534 3.135 1.00 92.50 126 GLY A N 1
ATOM 911 C CA . GLY A 1 126 ? 8.537 8.663 4.102 1.00 92.50 126 GLY A CA 1
ATOM 912 C C . GLY A 1 126 ? 9.521 7.668 3.481 1.00 92.50 126 GLY A C 1
ATOM 913 O O . GLY A 1 126 ? 10.286 7.042 4.218 1.00 92.50 126 GLY A O 1
ATOM 914 N N . ILE A 1 127 ? 9.520 7.521 2.149 1.00 94.38 127 ILE A N 1
ATOM 915 C CA . ILE A 1 127 ? 10.420 6.615 1.430 1.00 94.38 127 ILE A CA 1
ATOM 916 C C . ILE A 1 127 ? 11.854 7.140 1.558 1.00 94.38 127 ILE A C 1
ATOM 918 O O . ILE A 1 127 ? 12.161 8.260 1.148 1.00 94.38 127 ILE A O 1
ATOM 922 N N . ALA A 1 128 ? 12.720 6.320 2.160 1.00 90.19 128 ALA A N 1
ATOM 923 C CA . ALA A 1 128 ? 14.109 6.673 2.450 1.00 90.19 128 ALA A CA 1
ATOM 924 C C . ALA A 1 12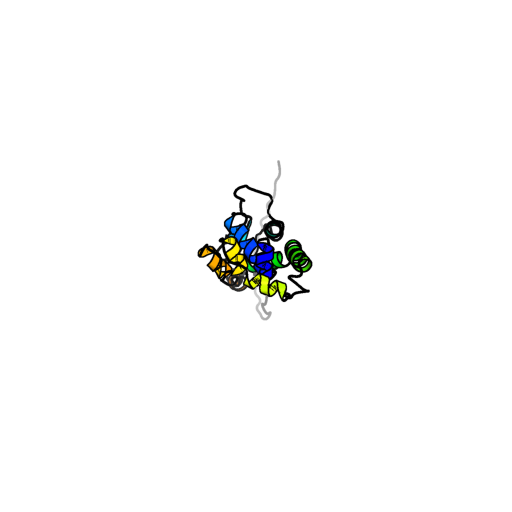8 ? 14.974 6.759 1.185 1.00 90.19 128 ALA A C 1
ATOM 926 O O . ALA A 1 128 ? 15.817 7.643 1.066 1.00 90.19 128 ALA A O 1
ATOM 927 N N . ASP A 1 129 ? 14.765 5.826 0.256 1.00 91.19 129 ASP A N 1
ATOM 928 C CA . ASP A 1 129 ? 15.488 5.768 -1.008 1.00 91.19 129 ASP A CA 1
ATOM 929 C C . ASP A 1 129 ? 14.956 6.848 -1.963 1.00 91.19 129 ASP A C 1
ATOM 931 O O . ASP A 1 129 ? 13.792 6.822 -2.366 1.00 91.19 129 ASP A O 1
ATOM 935 N N . GLU A 1 130 ? 15.816 7.801 -2.331 1.00 90.38 130 GLU A N 1
ATOM 936 C CA . GLU A 1 130 ? 15.476 8.926 -3.211 1.00 90.38 130 GLU A CA 1
ATOM 937 C C . GLU A 1 130 ? 14.967 8.473 -4.584 1.00 90.38 130 GLU A C 1
ATOM 939 O O . GLU A 1 130 ? 14.016 9.034 -5.135 1.00 90.38 130 GLU A O 1
ATOM 944 N N . ARG A 1 131 ? 15.610 7.454 -5.160 1.00 89.31 131 ARG A N 1
ATOM 945 C CA . ARG A 1 131 ? 15.265 6.946 -6.486 1.00 89.31 131 ARG A CA 1
ATOM 946 C C . ARG A 1 131 ? 13.901 6.279 -6.438 1.00 89.31 131 ARG A C 1
ATOM 948 O O . ARG A 1 131 ? 13.073 6.530 -7.312 1.00 89.31 131 ARG A O 1
ATOM 955 N N . LEU A 1 132 ? 13.660 5.461 -5.421 1.00 91.25 132 LEU A N 1
ATOM 956 C CA . LEU A 1 132 ? 12.383 4.799 -5.210 1.00 91.25 132 LEU A CA 1
ATOM 957 C C . LEU A 1 132 ? 11.285 5.829 -4.942 1.00 91.25 132 LEU A C 1
ATOM 959 O O . LEU A 1 132 ? 10.237 5.781 -5.579 1.00 91.25 132 LEU A O 1
ATOM 963 N N . ARG A 1 133 ? 11.548 6.820 -4.085 1.00 93.75 133 ARG A N 1
ATOM 964 C CA . ARG A 1 133 ? 10.616 7.914 -3.802 1.00 93.75 133 ARG A CA 1
ATOM 965 C C . ARG A 1 133 ? 10.188 8.631 -5.076 1.00 93.75 133 ARG A C 1
ATOM 967 O O . ARG A 1 133 ? 8.995 8.781 -5.314 1.00 93.75 133 ARG A O 1
ATOM 974 N N . ARG A 1 134 ? 11.143 8.996 -5.936 1.00 91.50 134 ARG A N 1
ATOM 975 C CA . ARG A 1 134 ? 10.855 9.645 -7.223 1.00 91.50 134 ARG A CA 1
ATOM 976 C C . ARG A 1 134 ? 9.922 8.813 -8.102 1.00 91.50 134 ARG A C 1
ATOM 978 O O . ARG A 1 134 ? 9.003 9.372 -8.694 1.00 91.50 134 ARG A O 1
ATOM 985 N N . ILE A 1 135 ? 10.139 7.500 -8.170 1.00 91.38 135 ILE A N 1
ATOM 986 C CA . ILE A 1 135 ? 9.294 6.582 -8.946 1.00 91.38 135 ILE A CA 1
ATOM 987 C C . ILE A 1 135 ? 7.857 6.578 -8.408 1.00 91.38 135 ILE A C 1
ATOM 989 O O . ILE A 1 135 ? 6.919 6.632 -9.193 1.00 91.38 135 ILE A O 1
ATOM 993 N N . PHE A 1 136 ? 7.674 6.544 -7.085 1.00 90.06 136 PHE A N 1
ATOM 994 C CA . PHE A 1 136 ? 6.339 6.512 -6.479 1.00 90.06 136 PHE A CA 1
ATOM 995 C C . PHE A 1 136 ? 5.609 7.862 -6.488 1.00 90.06 136 PHE A C 1
ATOM 997 O O . PHE A 1 136 ? 4.383 7.861 -6.471 1.00 90.06 136 PHE A O 1
ATOM 1004 N N . THR A 1 137 ? 6.326 8.990 -6.526 1.00 90.44 137 THR A N 1
ATOM 1005 C CA . THR A 1 137 ? 5.727 10.337 -6.603 1.00 90.44 137 THR A CA 1
ATOM 1006 C C . THR A 1 137 ? 5.385 10.759 -8.035 1.00 90.44 137 THR A C 1
ATOM 1008 O O . THR A 1 137 ? 4.509 11.596 -8.246 1.00 90.44 137 THR A O 1
ATOM 1011 N N . THR A 1 138 ? 6.064 10.201 -9.038 1.00 87.44 138 THR A N 1
ATOM 1012 C CA . THR A 1 138 ? 5.801 10.538 -10.443 1.00 87.44 138 THR A CA 1
ATOM 1013 C C . THR A 1 138 ? 4.567 9.767 -10.935 1.00 87.44 138 THR A C 1
ATOM 1015 O O . THR A 1 138 ? 4.445 8.576 -10.640 1.00 87.44 138 THR A O 1
ATOM 1018 N N . PRO A 1 139 ? 3.636 10.391 -11.684 1.00 80.06 139 PRO A N 1
ATOM 1019 C CA . PRO A 1 139 ? 2.520 9.661 -12.281 1.00 80.06 139 PRO A CA 1
ATOM 1020 C C . PRO A 1 139 ? 3.017 8.603 -13.274 1.00 80.06 139 PRO A C 1
ATOM 1022 O O . PRO A 1 139 ? 4.081 8.756 -13.877 1.00 80.06 139 PRO A O 1
ATOM 1025 N N . ASP A 1 140 ? 2.234 7.535 -13.459 1.00 81.00 140 ASP A N 1
ATOM 1026 C CA . ASP A 1 140 ? 2.531 6.536 -14.488 1.00 81.00 140 ASP A CA 1
ATOM 1027 C C . ASP A 1 140 ? 2.657 7.219 -15.859 1.00 81.00 140 ASP A C 1
ATOM 1029 O O . ASP A 1 140 ? 1.810 8.050 -16.208 1.00 81.00 1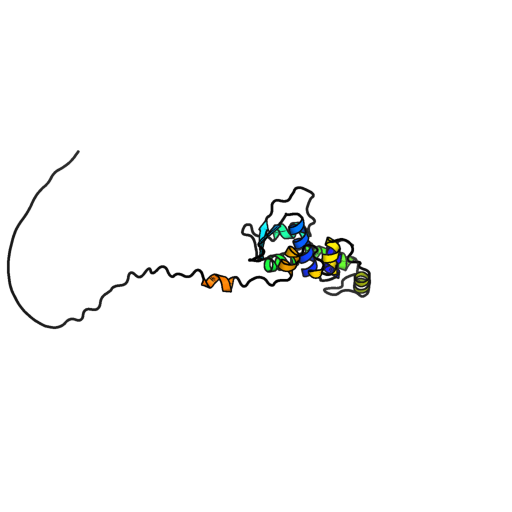40 ASP A O 1
ATOM 1033 N N . PRO A 1 141 ? 3.692 6.884 -16.648 1.00 76.25 141 PRO A N 1
ATOM 1034 C CA . PRO A 1 141 ? 3.845 7.453 -17.973 1.00 76.25 141 PRO A CA 1
ATOM 1035 C C . PRO A 1 141 ? 2.664 7.038 -18.851 1.00 76.25 141 PRO A C 1
ATOM 1037 O O . PRO A 1 141 ? 2.233 5.880 -18.826 1.00 76.25 141 PRO A O 1
ATOM 1040 N N . ASP A 1 142 ? 2.168 7.969 -19.666 1.00 72.94 142 ASP A N 1
ATOM 1041 C CA . ASP A 1 142 ? 1.137 7.661 -20.650 1.00 72.94 142 ASP A CA 1
ATOM 1042 C C . ASP A 1 142 ? 1.710 6.725 -21.727 1.00 72.94 142 ASP A C 1
ATOM 1044 O O . ASP A 1 142 ? 2.391 7.140 -22.666 1.00 72.94 142 ASP A O 1
ATOM 1048 N N . LEU A 1 143 ? 1.442 5.426 -21.588 1.00 61.97 143 LEU A N 1
ATOM 1049 C CA . LEU A 1 143 ? 1.882 4.426 -22.557 1.00 61.97 143 LEU A CA 1
ATOM 1050 C C . LEU A 1 143 ? 1.114 4.515 -23.888 1.00 61.97 143 LEU A C 1
ATOM 1052 O O . LEU A 1 143 ? 1.612 4.015 -24.901 1.00 61.97 143 LEU A O 1
ATOM 1056 N N . ALA A 1 144 ? -0.061 5.159 -23.932 1.00 57.00 144 ALA A N 1
ATOM 1057 C CA . ALA A 1 144 ? -0.759 5.436 -25.188 1.00 57.00 144 ALA A CA 1
ATOM 1058 C C . ALA A 1 144 ? 0.006 6.491 -26.004 1.00 57.00 144 ALA A C 1
ATOM 1060 O O . ALA A 1 144 ? 0.188 6.314 -27.212 1.00 57.00 144 ALA A O 1
ATOM 1061 N N . ALA A 1 145 ? 0.596 7.480 -25.329 1.00 55.38 145 ALA A N 1
ATOM 1062 C CA . ALA A 1 145 ? 1.555 8.424 -25.900 1.00 55.38 145 ALA A CA 1
ATOM 1063 C C . ALA A 1 145 ? 2.925 7.804 -26.251 1.00 55.38 145 ALA A C 1
ATOM 1065 O O . ALA A 1 145 ? 3.805 8.509 -26.720 1.00 55.38 145 ALA A O 1
ATOM 1066 N N . VAL A 1 146 ? 3.140 6.495 -26.090 1.00 51.22 146 VAL A N 1
ATOM 1067 C CA . VAL A 1 146 ? 4.326 5.782 -26.623 1.00 51.22 146 VAL A CA 1
ATOM 1068 C C . VAL A 1 146 ? 3.941 4.880 -27.808 1.00 51.22 146 VAL A C 1
ATOM 1070 O O . VAL A 1 146 ? 4.786 4.458 -28.599 1.00 51.22 146 VAL A O 1
ATOM 1073 N N . ARG A 1 147 ? 2.640 4.612 -27.993 1.00 43.84 147 ARG A N 1
ATOM 1074 C CA . ARG A 1 147 ? 2.109 3.686 -29.006 1.00 43.84 147 ARG A CA 1
ATOM 1075 C C . ARG A 1 147 ? 2.153 4.238 -30.437 1.00 43.84 147 ARG A C 1
ATOM 1077 O O . ARG A 1 147 ? 2.097 3.453 -31.382 1.00 43.84 147 ARG A O 1
ATOM 1084 N N . TRP A 1 148 ? 2.291 5.553 -30.616 1.00 47.50 148 TRP A N 1
ATOM 1085 C CA . TRP A 1 148 ? 2.341 6.202 -31.936 1.00 47.50 148 TRP A CA 1
ATOM 1086 C C . TRP A 1 148 ? 3.690 6.060 -32.662 1.00 47.50 148 TRP A C 1
ATOM 1088 O O . TRP A 1 148 ? 3.740 6.281 -33.865 1.00 47.50 148 TRP A O 1
ATOM 1098 N N . LEU A 1 149 ? 4.747 5.568 -31.999 1.00 47.78 149 LEU A N 1
ATOM 1099 C CA . LEU A 1 149 ? 6.014 5.203 -32.660 1.00 47.78 149 LEU A CA 1
ATOM 1100 C C . LEU A 1 149 ? 6.036 3.777 -33.257 1.00 47.78 149 LEU A C 1
ATOM 1102 O O . LEU A 1 149 ? 7.047 3.360 -33.814 1.00 47.78 149 LEU A O 1
ATOM 1106 N N . ARG A 1 150 ? 4.941 3.004 -33.168 1.00 47.72 150 ARG A N 1
ATOM 1107 C CA . ARG A 1 150 ? 4.836 1.641 -33.739 1.00 47.72 150 ARG A CA 1
ATOM 1108 C C . ARG A 1 150 ? 3.669 1.474 -34.718 1.00 47.72 150 ARG A C 1
ATOM 1110 O O . ARG A 1 150 ? 2.953 0.476 -34.685 1.00 47.72 150 ARG A O 1
ATOM 1117 N N . ARG A 1 151 ? 3.494 2.429 -35.630 1.00 40.66 151 ARG A N 1
ATOM 1118 C CA . ARG A 1 151 ? 2.750 2.213 -36.882 1.00 40.66 151 ARG A CA 1
ATOM 1119 C C . ARG A 1 151 ? 3.558 2.761 -38.055 1.00 40.66 151 ARG A C 1
ATOM 1121 O O . ARG A 1 151 ? 3.269 3.829 -38.571 1.00 40.66 151 ARG A O 1
ATOM 1128 N N . HIS A 1 152 ? 4.550 1.993 -38.495 1.00 44.72 152 HIS A N 1
ATOM 1129 C CA . HIS A 1 152 ? 4.811 1.944 -39.928 1.00 44.72 152 HIS A CA 1
ATOM 1130 C C . HIS A 1 152 ? 3.746 1.016 -40.522 1.00 44.72 152 HIS A C 1
ATOM 1132 O O . HIS A 1 152 ? 3.711 -0.157 -40.139 1.00 44.72 152 HIS A O 1
ATOM 1138 N N . PRO A 1 153 ? 2.834 1.500 -41.380 1.00 46.75 153 PRO A N 1
ATOM 1139 C CA . PRO A 1 153 ? 2.037 0.596 -42.186 1.00 46.75 153 PRO A CA 1
ATOM 1140 C C . PRO A 1 153 ? 2.998 -0.148 -43.115 1.00 46.75 153 PRO A C 1
ATOM 1142 O O . PRO A 1 153 ? 3.726 0.462 -43.897 1.00 46.75 153 PRO A O 1
ATOM 1145 N N . VAL A 1 154 ? 3.026 -1.474 -42.990 1.00 50.84 154 VAL A N 1
ATOM 1146 C CA . VAL A 1 154 ? 3.516 -2.343 -44.057 1.00 50.84 154 VAL A CA 1
ATOM 1147 C C . VAL A 1 154 ? 2.615 -2.043 -45.249 1.00 50.84 154 VAL A C 1
ATOM 1149 O O . VAL A 1 154 ? 1.406 -2.258 -45.173 1.00 50.84 154 VAL A O 1
ATOM 1152 N N . ALA A 1 155 ? 3.183 -1.448 -46.295 1.00 44.84 155 ALA A N 1
ATOM 1153 C CA . ALA A 1 155 ? 2.503 -1.244 -47.560 1.00 44.84 155 ALA A CA 1
ATOM 1154 C C . ALA A 1 155 ? 2.284 -2.619 -48.205 1.00 44.84 155 ALA A C 1
ATOM 1156 O O . ALA A 1 155 ? 3.126 -3.098 -48.958 1.00 44.84 155 ALA A O 1
ATOM 1157 N N . ASP A 1 156 ? 1.178 -3.269 -47.856 1.00 50.31 156 ASP A N 1
ATOM 1158 C CA . ASP A 1 156 ? 0.599 -4.330 -48.667 1.00 50.31 156 ASP A CA 1
ATOM 1159 C C . ASP A 1 156 ? -0.506 -3.689 -49.505 1.00 50.31 156 ASP A C 1
ATOM 1161 O O . ASP A 1 156 ? -1.521 -3.222 -48.991 1.00 50.31 156 ASP A O 1
ATOM 1165 N N . GLY A 1 157 ? -0.219 -3.540 -50.791 1.00 39.00 157 GLY A N 1
ATOM 1166 C CA . GLY A 1 157 ? -1.044 -2.823 -51.752 1.00 39.00 157 GLY A CA 1
ATOM 1167 C C . GLY A 1 157 ? -0.919 -3.466 -53.121 1.00 39.00 157 GLY A C 1
ATOM 1168 O O . GLY A 1 157 ? -0.525 -2.819 -54.090 1.00 39.00 157 GLY A O 1
ATOM 1169 N N . ARG A 1 158 ? -1.214 -4.768 -53.194 1.00 44.97 158 ARG A N 1
ATOM 1170 C CA . ARG A 1 158 ? -1.718 -5.371 -54.428 1.00 44.97 158 ARG A CA 1
ATOM 1171 C C . ARG A 1 158 ? -3.114 -4.808 -54.662 1.00 44.97 158 ARG A C 1
ATOM 1173 O O . ARG A 1 158 ? -4.032 -5.252 -54.000 1.00 44.97 158 ARG A O 1
ATOM 1180 N N . ASP A 1 159 ? -3.235 -3.853 -55.576 1.00 42.97 159 ASP A N 1
ATOM 1181 C CA . ASP A 1 159 ? -4.460 -3.582 -56.334 1.00 42.97 159 ASP A CA 1
ATOM 1182 C C . ASP A 1 159 ? -4.117 -2.683 -57.534 1.00 42.97 159 ASP A C 1
ATOM 1184 O O . ASP A 1 159 ? -3.976 -1.465 -57.432 1.00 42.97 159 ASP A O 1
ATOM 1188 N N . ARG A 1 160 ? -3.943 -3.308 -58.703 1.00 39.62 160 ARG A N 1
ATOM 1189 C CA . ARG A 1 160 ? -4.013 -2.651 -60.018 1.00 39.62 160 ARG A CA 1
ATOM 1190 C C . ARG A 1 160 ? -4.937 -3.469 -60.923 1.00 39.62 160 ARG A C 1
ATOM 1192 O O . ARG A 1 160 ? -4.483 -4.141 -61.840 1.00 39.62 160 ARG A O 1
ATOM 1199 N N . GLY A 1 161 ? -6.238 -3.416 -60.646 1.00 37.00 161 GLY A N 1
ATOM 1200 C CA . GLY A 1 161 ? -7.253 -3.365 -61.705 1.00 37.00 161 GLY A CA 1
ATOM 1201 C C . GLY A 1 161 ? -7.468 -1.880 -62.014 1.00 37.00 161 GLY A C 1
ATOM 1202 O O . GLY A 1 161 ? -7.512 -1.071 -61.099 1.00 37.00 161 GLY A O 1
ATOM 1203 N N . GLY A 1 162 ? -7.474 -1.395 -63.246 1.00 37.91 162 GLY A N 1
ATOM 1204 C CA . GLY A 1 162 ? -8.072 -1.980 -64.433 1.00 37.91 162 GLY A CA 1
ATOM 1205 C C . GLY A 1 162 ? -9.107 -0.972 -64.919 1.00 37.91 162 GLY A C 1
ATOM 1206 O O . GLY A 1 162 ? -10.274 -1.100 -64.586 1.00 37.91 162 GLY A O 1
ATOM 1207 N N . LEU A 1 163 ? -8.663 0.059 -65.642 1.00 36.62 163 LEU A N 1
ATOM 1208 C CA . LEU A 1 163 ? -9.522 1.009 -66.354 1.00 36.62 163 LEU A CA 1
ATOM 1209 C C . LEU A 1 163 ? -8.775 1.454 -67.618 1.00 36.62 163 LEU A C 1
ATOM 1211 O O . LEU A 1 163 ? -7.990 2.399 -67.587 1.00 36.62 163 LEU A O 1
ATOM 1215 N N . TYR A 1 164 ? -9.000 0.742 -68.723 1.00 36.38 164 TYR A N 1
ATOM 1216 C CA . TYR A 1 164 ? -8.750 1.267 -70.063 1.00 36.38 164 TYR A CA 1
ATOM 1217 C C . TYR A 1 164 ? -10.069 1.239 -70.832 1.00 36.38 164 TYR A C 1
ATOM 1219 O O . TYR A 1 164 ? -10.750 0.215 -70.892 1.00 36.38 164 TYR A O 1
ATOM 1227 N N . SER A 1 165 ? -10.438 2.417 -71.321 1.00 39.50 165 SER A N 1
ATOM 1228 C CA . SER A 1 165 ? -11.679 2.737 -72.020 1.00 39.50 165 SER A CA 1
ATOM 1229 C C . SER A 1 165 ? -11.620 2.242 -73.473 1.00 39.50 165 SER A C 1
ATOM 1231 O O . SER A 1 165 ? -10.549 2.329 -74.074 1.00 39.50 165 SER A O 1
ATOM 1233 N N . PRO A 1 166 ? -12.724 1.759 -74.072 1.00 48.59 166 PRO A N 1
ATOM 1234 C CA . PRO A 1 166 ? -12.735 1.330 -75.462 1.00 48.59 166 PRO A CA 1
ATOM 1235 C C . PRO A 1 166 ? -13.238 2.457 -76.370 1.00 48.59 166 PRO A C 1
ATOM 1237 O O . PRO A 1 166 ? -14.357 2.921 -76.172 1.00 48.59 166 PRO A O 1
ATOM 1240 N N . SER A 1 167 ? -12.458 2.835 -77.385 1.00 38.38 167 SER A N 1
ATOM 1241 C CA . SER A 1 167 ? -12.989 3.210 -78.705 1.00 38.38 167 SER A CA 1
ATOM 1242 C C . SER A 1 167 ? -11.883 3.519 -79.724 1.00 38.38 167 SER A C 1
ATOM 1244 O O . SER A 1 167 ? -10.884 4.160 -79.414 1.00 38.38 167 SER A O 1
ATOM 1246 N N . ASP A 1 168 ? -12.172 3.074 -80.949 1.00 37.12 168 ASP A N 1
ATOM 1247 C CA . ASP A 1 168 ? -11.702 3.559 -82.251 1.00 37.12 168 ASP A CA 1
ATOM 1248 C C . ASP A 1 168 ? -10.400 3.013 -82.860 1.00 37.12 168 ASP A C 1
ATOM 1250 O O . ASP A 1 168 ? -9.297 3.488 -82.617 1.00 37.12 168 ASP A O 1
ATOM 1254 N N . GLY A 1 169 ? -10.607 2.112 -83.830 1.00 36.06 169 GLY A N 1
ATOM 1255 C CA . GLY A 1 169 ? -10.156 2.366 -85.199 1.00 36.06 169 GLY A CA 1
ATOM 1256 C C . GLY A 1 169 ? -8.859 1.694 -85.650 1.00 36.06 169 GLY A C 1
ATOM 1257 O O . GLY A 1 169 ? -7.785 1.970 -85.134 1.00 36.06 169 GLY A O 1
ATOM 1258 N N . GLY A 1 170 ? -8.951 0.923 -86.738 1.00 34.72 170 GLY A N 1
ATOM 1259 C CA . GLY A 1 170 ? -7.833 0.770 -87.675 1.00 34.72 170 GLY A CA 1
ATOM 1260 C C . GLY A 1 170 ? -7.427 -0.666 -87.975 1.00 34.72 170 GLY A C 1
ATOM 1261 O O . GLY A 1 170 ? -6.761 -1.323 -87.188 1.00 34.72 170 GLY A O 1
ATOM 1262 N N . ALA A 1 171 ? -7.814 -1.116 -89.164 1.00 42.41 171 ALA A N 1
ATOM 1263 C CA . ALA A 1 171 ? -7.380 -2.347 -89.806 1.00 42.41 171 ALA A CA 1
ATOM 1264 C C . ALA A 1 171 ? -5.864 -2.395 -90.085 1.00 42.41 171 ALA A C 1
ATOM 1266 O O . ALA A 1 171 ? -5.242 -1.348 -90.250 1.00 42.41 171 ALA A O 1
ATOM 1267 N N . SER A 1 172 ? -5.342 -3.624 -90.228 1.00 45.62 172 SER A N 1
ATOM 1268 C CA . SER A 1 172 ? -4.159 -4.084 -91.000 1.00 45.62 172 SER A CA 1
ATOM 1269 C C . SER A 1 172 ? -3.429 -5.161 -90.169 1.00 45.62 172 SER A C 1
ATOM 1271 O O . SER A 1 172 ? -3.095 -4.904 -89.023 1.00 45.62 172 SER A O 1
ATOM 1273 N N . GLY A 1 173 ? -3.190 -6.409 -90.578 1.00 40.75 173 GLY A N 1
ATOM 1274 C CA . GLY A 1 173 ? -3.081 -6.980 -91.916 1.00 40.75 173 GLY A CA 1
ATOM 1275 C C . GLY A 1 173 ? -1.653 -7.483 -92.170 1.00 40.75 173 GLY A C 1
ATOM 1276 O O . GLY A 1 173 ? -0.931 -6.792 -92.867 1.00 40.75 173 GLY A O 1
ATOM 1277 N N . TYR A 1 174 ? -1.250 -8.625 -91.587 1.00 47.66 174 TYR A N 1
ATOM 1278 C CA . TYR A 1 174 ? -0.178 -9.580 -91.992 1.00 47.66 174 TYR A CA 1
ATOM 1279 C C . TYR A 1 174 ? -0.055 -10.621 -90.847 1.00 47.66 174 TYR A C 1
ATOM 1281 O O . TYR A 1 174 ? -0.140 -10.233 -89.686 1.00 47.66 174 TYR A O 1
ATOM 1289 N N . ASP A 1 175 ? -0.109 -11.947 -90.993 1.00 43.19 175 ASP A N 1
ATOM 1290 C CA . ASP A 1 175 ? 0.549 -12.959 -91.843 1.00 43.19 175 ASP A CA 1
ATOM 1291 C C . ASP A 1 175 ? 2.008 -13.289 -91.450 1.00 43.19 175 ASP A C 1
ATOM 1293 O O . ASP A 1 175 ? 2.839 -12.401 -91.268 1.00 43.19 175 ASP A O 1
ATOM 1297 N N . GLY A 1 176 ? 2.283 -14.594 -91.325 1.00 43.97 176 GLY A N 1
ATOM 1298 C CA . GLY A 1 176 ? 3.544 -15.227 -90.903 1.00 43.97 176 GLY A CA 1
ATOM 1299 C C . GLY A 1 176 ? 3.474 -15.824 -89.484 1.00 43.97 176 GLY A C 1
ATOM 1300 O O . GLY A 1 176 ? 3.281 -15.101 -88.519 1.00 43.97 176 GLY A O 1
ATOM 1301 N N . GLY A 1 177 ? 3.615 -17.124 -89.216 1.00 38.78 177 GLY A N 1
ATOM 1302 C CA . GLY A 1 177 ? 4.194 -18.224 -89.985 1.00 38.78 177 GLY A CA 1
ATOM 1303 C C . GLY A 1 177 ? 5.239 -18.952 -89.120 1.00 38.78 177 GLY A C 1
ATOM 1304 O O . GLY A 1 177 ? 6.154 -18.315 -88.614 1.00 38.78 177 GLY A O 1
ATOM 1305 N N . GLY A 1 178 ? 5.115 -20.280 -88.983 1.00 42.19 178 GLY A N 1
ATOM 1306 C CA . GLY A 1 178 ? 6.116 -21.191 -88.387 1.00 42.19 178 GLY A CA 1
ATOM 1307 C C . GLY A 1 178 ? 5.834 -21.539 -86.916 1.00 42.19 178 GLY A C 1
ATOM 1308 O O . GLY A 1 178 ? 5.802 -20.662 -86.070 1.00 42.19 178 GLY A O 1
ATOM 1309 N N . GLY A 1 179 ? 5.561 -22.779 -86.502 1.00 39.78 179 GLY A N 1
ATOM 1310 C CA . GLY A 1 179 ? 6.064 -24.065 -86.990 1.00 39.78 179 GLY A CA 1
ATOM 1311 C C . GLY A 1 179 ? 7.267 -24.486 -86.138 1.00 39.78 179 GLY A C 1
ATOM 1312 O O . GLY A 1 179 ? 8.336 -23.908 -86.285 1.00 39.78 179 GLY A O 1
ATOM 1313 N N . GLY A 1 180 ? 7.106 -25.463 -85.236 1.00 45.09 180 GLY A N 1
ATOM 1314 C CA . GLY A 1 180 ? 8.210 -25.917 -84.378 1.00 45.09 180 GLY A CA 1
ATOM 1315 C C . GLY A 1 180 ? 7.806 -26.888 -83.273 1.00 45.09 180 GLY A C 1
ATOM 1316 O O . GLY A 1 180 ? 7.750 -26.528 -82.105 1.00 45.09 180 GLY A O 1
ATOM 1317 N N . SER A 1 181 ? 7.517 -28.124 -83.659 1.00 48.03 181 SER A N 1
ATOM 1318 C CA . SER A 1 181 ? 7.279 -29.288 -82.805 1.00 48.03 181 SER A CA 1
ATOM 1319 C C . SER A 1 181 ? 8.582 -29.977 -82.361 1.00 48.03 181 SER A C 1
ATOM 1321 O O . SER A 1 181 ? 9.486 -30.155 -83.170 1.00 48.03 181 SER A O 1
ATOM 1323 N N . GLY A 1 182 ? 8.617 -30.464 -81.115 1.00 46.25 182 GLY A N 1
ATOM 1324 C CA . GLY A 1 182 ? 9.554 -31.470 -80.577 1.00 46.25 182 GLY A CA 1
ATOM 1325 C C . GLY A 1 182 ? 9.123 -31.812 -79.141 1.00 46.25 182 GLY A C 1
ATOM 1326 O O . GLY A 1 182 ? 9.126 -30.927 -78.298 1.00 46.25 182 GLY A O 1
ATOM 1327 N N . SER A 1 183 ? 8.477 -32.952 -78.845 1.00 51.06 183 SER A N 1
ATOM 1328 C CA . SER A 1 183 ? 9.041 -34.319 -78.699 1.00 51.06 183 SER A CA 1
ATOM 1329 C C . SER A 1 183 ? 10.314 -34.302 -77.839 1.00 51.06 183 SER A C 1
ATOM 1331 O O . SER A 1 183 ? 11.255 -33.625 -78.217 1.00 51.06 183 SER A O 1
ATOM 1333 N N . GLY A 1 184 ? 10.482 -34.978 -76.702 1.00 44.56 184 GLY A N 1
ATOM 1334 C CA . GLY A 1 184 ? 9.850 -36.140 -76.073 1.00 44.56 184 GLY A CA 1
ATOM 1335 C C . GLY A 1 184 ? 10.938 -36.861 -75.238 1.00 44.56 184 GLY A C 1
ATOM 1336 O O . GLY A 1 184 ? 12.121 -36.665 -75.504 1.00 44.56 184 GLY A O 1
ATOM 1337 N N . GLY A 1 185 ? 10.547 -37.693 -74.263 1.00 42.81 185 GLY A N 1
ATOM 1338 C CA . GLY A 1 185 ? 11.427 -38.588 -73.470 1.00 42.81 185 GLY A CA 1
ATOM 1339 C C . GLY A 1 185 ? 11.572 -38.132 -72.011 1.00 42.81 185 GLY A C 1
ATOM 1340 O O . GLY A 1 185 ? 11.999 -37.013 -71.771 1.00 42.81 185 GLY A O 1
ATOM 1341 N N . GLY A 1 186 ? 11.114 -38.865 -70.986 1.00 43.56 186 GLY A N 1
ATOM 1342 C CA . GLY A 1 186 ? 11.437 -40.265 -70.653 1.00 43.56 186 GLY A CA 1
ATOM 1343 C C . GLY A 1 186 ? 12.739 -40.233 -69.839 1.00 43.56 186 GLY A C 1
ATOM 1344 O O . GLY A 1 186 ? 13.743 -39.795 -70.372 1.00 43.56 186 GLY A O 1
ATOM 1345 N N . GLY A 1 187 ? 12.794 -40.506 -68.538 1.00 44.62 187 GLY A N 1
ATOM 1346 C CA . GLY A 1 187 ? 12.330 -41.691 -67.826 1.00 44.62 187 GLY A CA 1
ATOM 1347 C C . GLY A 1 187 ? 13.570 -42.341 -67.190 1.00 44.62 187 GLY A C 1
ATOM 1348 O O . GLY A 1 187 ? 14.578 -42.461 -67.885 1.00 44.62 187 GLY A O 1
ATOM 1349 N N . TRP A 1 188 ? 13.422 -42.784 -65.934 1.00 41.81 188 TRP A N 1
ATOM 1350 C CA . TRP A 1 188 ? 14.382 -43.478 -65.049 1.00 41.81 188 TRP A CA 1
ATOM 1351 C C . TRP A 1 188 ? 15.381 -42.595 -64.293 1.00 41.81 188 TRP A C 1
ATOM 1353 O O . TRP A 1 188 ? 16.302 -42.027 -64.915 1.00 41.81 188 TRP A O 1
#

Secondary structure (DSSP, 8-state):
--HHHHHHHHHHHHHHHHHHHHHHHHTTSEEEETTTTEEEE----S-SPPPHHHHHHHHHS-TT-EEHHHHHHHHHTSHHHHHHHHHHHHTTSEETTEE-HHHHHHHHT----SHHHHHHHH-GGG-S-HHHHHHHHSPPP-SGGGGGGS--------------------------------------

Sequence (188 aa):
MDLYETAYLCGGRDRVALVALVRAAGEGRIAIAPARHRVTAGSPASGAAPDPVEAAVLAALPATGALLGELRRRVARSDAVADVRRGLAAQGLLLGGFRTPRGRRRRAELDPGTPPERVAVLGEPGIADERLRRIFTTPDPDLAAVRWLRRHPVADGRDRGGLYSPSDGGASGYDGGGGGSGSGGGGW

Foldseek 3Di:
DDLLLLLCLQPRLLLSLLLLVLVCCVQQQWDADQVQQWIAGGDGPDDDDDQPLNVQLVVLADNRTDHNVSSSVSSSPDVSSVVSVVVCVVVVQDDDSDGDPVSVVVLVPQDCPDLSSLCSNVNLVSHPDPSVSSSVPDDRDDVVVVCVVPDPDPPPDPDDDDDDDDDDDDDDDDDDDDDDDDDDDDDD

Organism: NCBI:txid2293572